Protein AF-A0AAP6D0X5-F1 (afdb_monomer)

Nearest PDB structures (foldseek):
  8t7o-assembly1_B  TM=3.394E-01  e=9.266E-02  Homo sapiens
  5sun-assembly1_B  TM=3.602E-01  e=2.294E-01  Homo sapiens
  1xho-assembly1_B  TM=5.285E-01  e=1.822E+00  Acetivibrio thermocellus
  4l06-assembly1_A  TM=3.365E-01  e=3.171E-01  Homo sapiens
  3mar-assembly1_A  TM=2.999E-01  e=9.537E-01  Homo sapiens

pLDDT: mean 81.68, std 11.28, range [41.91, 97.19]

Radius of gyration: 19.87 Å; Cα contacts (8 Å, |Δi|>4): 219; chains: 1; bounding box: 56×30×52 Å

Solvent-accessible surface area (backbone atoms only — not comparable to full-atom values): 10487 Å² total; per-residue (Å²): 132,81,90,82,52,69,75,62,44,62,61,44,28,36,33,36,72,57,98,88,42,81,43,79,38,43,69,73,45,76,46,99,87,72,50,74,42,53,80,58,90,85,60,95,86,68,67,74,43,80,41,70,86,53,48,68,60,55,49,50,52,51,48,53,52,42,53,58,48,30,76,68,58,33,57,36,34,39,38,48,29,20,48,72,40,60,82,64,37,62,69,64,68,66,50,45,42,49,52,48,45,24,55,64,49,73,50,73,36,95,57,44,82,46,68,60,97,94,52,79,39,78,43,76,69,42,80,45,71,51,72,40,65,87,74,80,92,70,95,74,76,49,64,55,78,90,76,88,80,91,66,82,5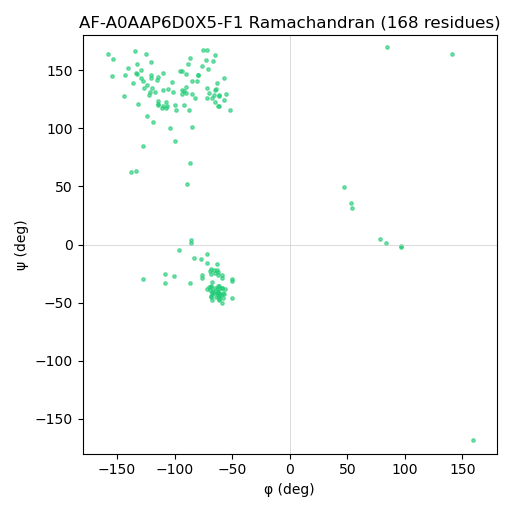4,69,63,57,57,50,52,54,47,53,52,51,53,54,65,72,73,110

Foldseek 3Di:
DDDDDLVNQQQWFKWFADPNDIDTWHFPDQDPVRDTDTPDDDDPPTDIDTDHDDQVVVLVVLLVVLQVVLVVQFQEKEKEWAPVVVVRYPPCSSQVSNVQFYHYHYDHDNFDWDDDPPDTDTDPGDIDMDTDDPDDDDPDTRHGDDDDDPDDPVVCVVVVVVVVVVVVVD

Secondary structure (DSSP, 8-state):
-PPPPHHHHHTSPEEEEETTEEEEE-EEEE-TTS-EEESS---TT--EEE----HHHHHHHHHHHHHHHHHT--SEEEEEEEGGGGGTS-HHHHHHHHHTTSEEEEEEES-EEE-STT--EEETT-EEEEEE--SPPPSS---PPP-------HHHHHHHHHHHHHHH--

Structure (mmCIF, N/CA/C/O backbone):
data_AF-A0AAP6D0X5-F1
#
_entry.id   AF-A0AAP6D0X5-F1
#
loop_
_atom_site.group_PDB
_atom_site.id
_atom_site.type_symbol
_atom_site.label_atom_id
_atom_site.label_alt_id
_atom_site.label_comp_id
_atom_site.label_asym_id
_atom_site.label_entity_id
_atom_site.label_seq_id
_atom_site.pdbx_PDB_ins_code
_atom_site.Cartn_x
_atom_site.Cartn_y
_atom_site.Cartn_z
_atom_site.occupancy
_atom_site.B_iso_or_equiv
_atom_site.auth_seq_id
_atom_site.auth_comp_id
_atom_site.auth_asym_id
_atom_site.auth_atom_id
_atom_site.pdbx_PDB_model_num
ATOM 1 N N . GLY A 1 1 ? 29.911 0.244 -14.468 1.00 54.16 1 GLY A N 1
ATOM 2 C CA . GLY A 1 1 ? 28.722 0.109 -13.607 1.00 54.16 1 GLY A CA 1
ATOM 3 C C . GLY A 1 1 ? 28.651 -1.316 -13.111 1.00 54.16 1 GLY A C 1
ATOM 4 O O . GLY A 1 1 ? 29.282 -2.167 -13.722 1.00 54.16 1 GLY A O 1
ATOM 5 N N . HIS A 1 2 ? 27.953 -1.558 -12.005 1.00 65.00 2 HIS A N 1
ATOM 6 C CA . HIS A 1 2 ? 27.600 -2.919 -11.594 1.00 65.00 2 HIS A CA 1
ATOM 7 C C . HIS A 1 2 ? 26.389 -3.387 -12.405 1.00 65.00 2 HIS A C 1
ATOM 9 O O . HIS A 1 2 ? 25.524 -2.566 -12.713 1.00 65.00 2 HIS A O 1
ATOM 15 N N . ASP A 1 3 ? 26.329 -4.677 -12.728 1.00 74.44 3 ASP A N 1
ATOM 16 C CA . ASP A 1 3 ? 25.163 -5.261 -13.390 1.00 74.44 3 ASP A CA 1
ATOM 17 C C . ASP A 1 3 ? 23.942 -5.185 -12.465 1.00 74.44 3 ASP A C 1
ATOM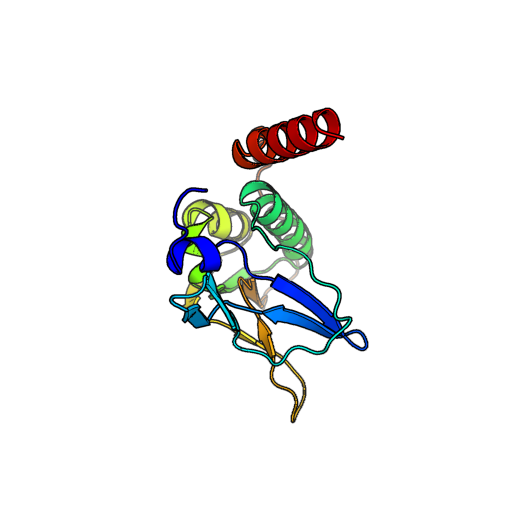 19 O O . ASP A 1 3 ? 24.026 -5.503 -11.275 1.00 74.44 3 ASP A O 1
ATOM 23 N N . VAL A 1 4 ? 22.813 -4.739 -13.016 1.00 74.44 4 VAL A N 1
ATOM 24 C CA . VAL A 1 4 ? 21.540 -4.613 -12.299 1.00 74.44 4 VAL A CA 1
ATOM 25 C C . VAL A 1 4 ? 20.652 -5.789 -12.678 1.00 74.44 4 VAL A C 1
ATOM 27 O O . VAL A 1 4 ? 20.487 -6.110 -13.851 1.00 74.44 4 VAL A O 1
ATOM 30 N N . THR A 1 5 ? 20.071 -6.443 -11.680 1.00 83.50 5 THR A N 1
ATOM 31 C CA . THR A 1 5 ? 19.132 -7.551 -11.887 1.00 83.50 5 THR A CA 1
ATOM 32 C C . THR A 1 5 ? 17.699 -7.044 -12.024 1.00 83.50 5 THR A C 1
ATOM 34 O O . THR A 1 5 ? 17.341 -6.010 -11.459 1.00 83.50 5 THR A O 1
ATOM 37 N N . ILE A 1 6 ? 16.834 -7.811 -12.695 1.00 81.56 6 ILE A N 1
ATOM 38 C CA . ILE A 1 6 ? 15.405 -7.476 -12.796 1.00 81.56 6 ILE A CA 1
ATOM 39 C C . ILE A 1 6 ? 14.745 -7.314 -11.417 1.00 81.56 6 ILE A C 1
ATOM 41 O O . ILE A 1 6 ? 13.997 -6.369 -11.208 1.00 81.56 6 ILE A O 1
ATOM 45 N N . ASN A 1 7 ? 15.107 -8.150 -10.437 1.00 78.31 7 ASN A N 1
ATOM 46 C CA . ASN A 1 7 ? 14.581 -8.051 -9.072 1.00 78.31 7 ASN A CA 1
ATOM 47 C C . ASN A 1 7 ? 14.927 -6.716 -8.401 1.00 78.31 7 ASN A C 1
ATOM 49 O O . ASN A 1 7 ? 14.113 -6.177 -7.660 1.00 78.31 7 ASN A O 1
ATOM 53 N N . GLN A 1 8 ? 16.112 -6.164 -8.674 1.00 78.38 8 GLN A N 1
ATOM 54 C CA . GLN A 1 8 ? 16.479 -4.838 -8.177 1.00 78.38 8 GLN A CA 1
ATOM 55 C C . GLN A 1 8 ? 15.668 -3.738 -8.870 1.00 78.38 8 GLN A C 1
ATOM 57 O O . GLN A 1 8 ? 15.270 -2.785 -8.210 1.00 78.38 8 GLN A O 1
ATOM 62 N N . LEU A 1 9 ? 15.373 -3.879 -10.166 1.00 81.19 9 LEU A N 1
ATOM 63 C CA . LEU A 1 9 ? 14.539 -2.924 -10.907 1.00 81.19 9 LEU A CA 1
ATOM 64 C C . LEU A 1 9 ? 13.081 -2.924 -10.431 1.00 81.19 9 LEU A C 1
ATOM 66 O O . LEU A 1 9 ? 12.457 -1.867 -10.395 1.00 81.19 9 LEU A O 1
ATOM 70 N N . LEU A 1 10 ? 12.552 -4.070 -9.988 1.00 78.75 10 LEU A N 1
ATOM 71 C CA . LEU A 1 10 ? 11.205 -4.160 -9.408 1.00 78.75 10 LEU A CA 1
ATOM 72 C C . LEU A 1 10 ? 11.043 -3.323 -8.127 1.00 78.75 10 LEU A C 1
ATOM 74 O O . LEU A 1 10 ? 9.931 -2.918 -7.800 1.00 78.75 10 LEU A O 1
ATOM 78 N N . SER A 1 11 ? 12.135 -3.020 -7.417 1.00 76.88 11 SER A N 1
ATOM 79 C CA . SER A 1 11 ? 12.110 -2.119 -6.255 1.00 76.88 11 SER A CA 1
ATOM 80 C C . SER A 1 11 ? 12.025 -0.634 -6.629 1.00 76.88 11 SER A C 1
ATOM 82 O O . SER A 1 11 ? 11.757 0.191 -5.755 1.00 76.88 11 SER A O 1
ATOM 84 N N . PHE A 1 12 ? 12.245 -0.291 -7.903 1.00 82.25 12 PHE A N 1
ATOM 85 C CA . PHE A 1 12 ? 12.272 1.084 -8.403 1.00 82.25 12 PHE A CA 1
ATOM 86 C C . PHE A 1 12 ? 11.449 1.233 -9.693 1.00 82.25 12 PHE A C 1
ATOM 88 O O . PHE A 1 12 ? 12.013 1.544 -10.748 1.00 82.25 12 PHE A O 1
ATOM 95 N N . PRO A 1 13 ? 10.122 1.001 -9.647 1.00 85.50 13 PRO A N 1
ATOM 96 C CA . PRO A 1 13 ? 9.286 1.185 -10.824 1.00 85.50 13 PRO A CA 1
ATOM 97 C C . PRO A 1 13 ? 9.258 2.659 -11.245 1.00 85.50 13 PRO A C 1
ATOM 99 O O . PRO A 1 13 ? 9.612 3.557 -10.475 1.00 85.50 13 PRO A O 1
ATOM 102 N N . LEU A 1 14 ? 8.832 2.916 -12.479 1.00 89.06 14 LEU A N 1
ATOM 103 C CA . LEU A 1 14 ? 8.720 4.275 -12.998 1.00 89.06 14 LEU A CA 1
ATOM 104 C C . LEU A 1 14 ? 7.307 4.807 -12.796 1.00 89.06 14 LEU A C 1
ATOM 106 O O . LEU A 1 14 ? 6.335 4.173 -13.188 1.00 89.06 14 LEU A O 1
ATOM 110 N N . TYR A 1 15 ? 7.197 5.998 -12.230 1.00 88.12 15 TYR A N 1
ATOM 111 C CA . TYR A 1 15 ? 5.973 6.779 -12.206 1.00 88.12 15 TYR A CA 1
ATOM 112 C C . TYR A 1 15 ? 5.902 7.681 -13.432 1.00 88.12 15 TYR A C 1
ATOM 114 O O . TYR A 1 15 ? 6.877 8.364 -13.754 1.00 88.12 15 TYR A O 1
ATOM 122 N N . ARG A 1 16 ? 4.732 7.736 -14.064 1.00 88.94 16 ARG A N 1
ATOM 123 C CA . ARG A 1 16 ? 4.391 8.699 -15.114 1.00 88.94 16 ARG A CA 1
ATOM 124 C C . ARG A 1 16 ? 3.023 9.300 -14.820 1.00 88.94 16 ARG A C 1
ATOM 126 O O . ARG A 1 16 ? 2.128 8.612 -14.331 1.00 88.94 16 ARG A O 1
ATOM 133 N N . GLU A 1 17 ? 2.847 10.568 -15.178 1.00 83.88 17 GLU A N 1
ATOM 134 C CA . GLU A 1 17 ? 1.530 11.199 -15.220 1.00 83.88 17 GLU A CA 1
ATOM 135 C C . GLU A 1 17 ? 1.165 11.559 -16.665 1.00 83.88 17 GLU A C 1
ATOM 137 O O . GLU A 1 17 ? 1.879 12.304 -17.333 1.00 83.88 17 GLU A O 1
ATOM 142 N N . THR A 1 18 ? 0.066 11.011 -17.184 1.00 77.06 18 THR A N 1
ATOM 143 C CA . THR A 1 18 ? -0.388 11.258 -18.562 1.00 77.06 18 THR A CA 1
ATOM 144 C C . THR A 1 18 ? -1.869 11.592 -18.563 1.00 77.06 18 THR A C 1
ATOM 146 O O . THR A 1 18 ? -2.690 10.799 -18.115 1.00 77.06 18 THR A O 1
ATOM 149 N N . LEU A 1 19 ? -2.231 12.779 -19.065 1.00 74.31 19 LEU A N 1
ATOM 150 C CA . LEU A 1 19 ? -3.624 13.258 -19.107 1.00 74.31 19 LEU A CA 1
ATOM 151 C C . LEU A 1 19 ? -4.327 13.210 -17.730 1.00 74.31 19 LEU A C 1
ATOM 153 O O . LEU A 1 19 ? -5.517 12.916 -17.644 1.00 74.31 19 LEU A O 1
ATOM 157 N N . GLY A 1 20 ? -3.582 13.479 -16.651 1.00 73.94 20 GLY A N 1
ATOM 158 C CA . GLY A 1 20 ? -4.075 13.429 -15.269 1.00 73.94 20 GLY A CA 1
ATOM 159 C C . GLY A 1 20 ? -4.194 12.020 -14.677 1.00 73.94 20 GLY A C 1
ATOM 160 O O . GLY A 1 20 ? -4.671 11.877 -13.554 1.00 73.94 20 GLY A O 1
ATOM 161 N N . ARG A 1 21 ? -3.766 10.979 -15.404 1.00 74.31 21 ARG A N 1
ATOM 162 C CA . ARG A 1 21 ? -3.680 9.608 -14.890 1.00 74.31 21 ARG A CA 1
ATOM 163 C C . ARG A 1 21 ? -2.299 9.329 -14.344 1.00 74.31 21 ARG A C 1
ATOM 165 O O . ARG A 1 21 ? -1.304 9.620 -15.003 1.00 74.31 21 ARG A O 1
ATOM 172 N N . LYS A 1 22 ? -2.271 8.747 -13.152 1.00 78.69 22 LYS A N 1
ATOM 173 C CA . LYS A 1 22 ? -1.063 8.392 -12.418 1.00 78.69 22 LYS A CA 1
ATOM 174 C C . LYS A 1 22 ? -0.777 6.919 -12.630 1.00 78.69 22 LYS A C 1
ATOM 176 O O . LYS A 1 22 ? -1.560 6.078 -12.206 1.00 78.69 22 LYS A O 1
ATOM 181 N N . GLU A 1 23 ? 0.337 6.611 -13.275 1.00 83.00 23 GLU A N 1
ATOM 182 C CA . GLU A 1 23 ? 0.672 5.248 -13.667 1.00 83.00 23 GLU A CA 1
ATOM 183 C C . GLU A 1 23 ? 2.005 4.835 -13.054 1.00 83.00 23 GLU A C 1
ATOM 185 O O . GLU A 1 23 ? 3.001 5.553 -13.153 1.00 83.00 23 GLU A O 1
ATOM 190 N N . VAL A 1 24 ? 2.022 3.651 -12.444 1.00 85.44 24 VAL A N 1
ATOM 191 C CA . VAL A 1 24 ? 3.252 2.965 -12.046 1.00 85.44 24 VAL A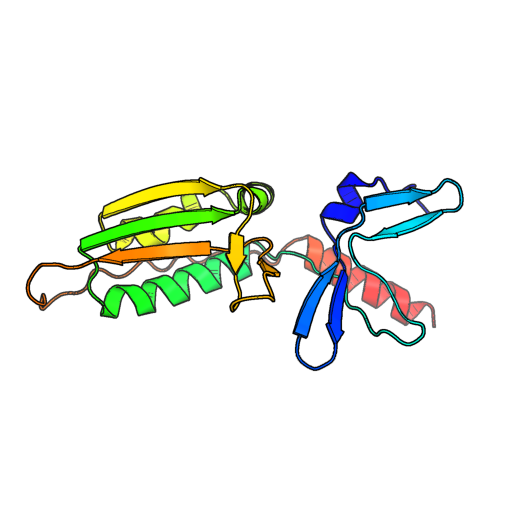 CA 1
ATOM 192 C C . VAL A 1 24 ? 3.544 1.921 -13.117 1.00 85.44 24 VAL A C 1
ATOM 194 O O . VAL A 1 24 ? 2.718 1.052 -13.378 1.00 85.44 24 VAL A O 1
ATOM 197 N N . CYS A 1 25 ? 4.701 2.040 -13.754 1.00 87.56 25 CYS A N 1
ATOM 198 C CA . CYS A 1 25 ? 5.158 1.179 -14.832 1.00 87.56 25 CYS A CA 1
ATOM 199 C C . CYS A 1 25 ? 6.278 0.283 -14.308 1.00 87.56 25 CYS A C 1
ATOM 201 O O . CYS A 1 25 ? 7.313 0.760 -13.826 1.00 87.56 25 CYS A O 1
ATOM 203 N N . THR A 1 26 ? 6.073 -1.022 -14.418 1.00 87.00 26 THR A N 1
ATOM 204 C CA . THR A 1 26 ? 6.978 -2.035 -13.874 1.00 87.00 26 THR A CA 1
ATOM 205 C C . THR A 1 26 ? 7.831 -2.628 -14.989 1.00 87.00 26 THR A C 1
ATOM 207 O O . THR A 1 26 ? 7.337 -2.885 -16.089 1.00 87.00 26 THR A O 1
ATOM 210 N N . VAL A 1 27 ? 9.117 -2.861 -14.714 1.00 89.44 27 VAL A N 1
ATOM 211 C CA . VAL A 1 27 ? 10.014 -3.544 -15.657 1.00 89.44 27 VAL A CA 1
ATOM 212 C C . VAL A 1 27 ? 9.580 -5.000 -15.804 1.00 89.44 27 VAL A C 1
ATOM 214 O O . VAL A 1 27 ? 9.473 -5.726 -14.818 1.00 89.44 27 VAL A O 1
ATOM 217 N N . THR A 1 28 ? 9.351 -5.429 -17.041 1.00 90.56 28 THR A N 1
ATOM 218 C CA . THR A 1 28 ? 8.958 -6.805 -17.378 1.00 90.56 28 THR A CA 1
ATOM 219 C C . THR A 1 28 ? 10.129 -7.631 -17.893 1.00 90.56 28 THR A C 1
ATOM 221 O O . THR A 1 28 ? 10.142 -8.847 -17.715 1.00 90.56 28 THR A O 1
ATOM 224 N N . GLU A 1 29 ? 11.128 -6.987 -18.499 1.00 91.56 29 GLU A N 1
ATOM 225 C CA . GLU A 1 29 ? 12.285 -7.655 -19.090 1.00 91.56 29 GLU A CA 1
ATOM 226 C C . GLU A 1 29 ? 13.504 -6.726 -19.122 1.00 91.56 29 GLU A C 1
ATOM 228 O O . GLU A 1 29 ? 13.370 -5.521 -19.344 1.00 91.56 29 GLU A O 1
ATOM 233 N N . LEU A 1 30 ? 14.689 -7.308 -18.925 1.00 90.50 30 LEU A N 1
ATOM 234 C CA . LEU A 1 30 ? 15.981 -6.660 -19.137 1.00 90.50 30 LEU A CA 1
ATOM 235 C C . LEU A 1 30 ? 16.691 -7.369 -20.294 1.00 90.50 30 LEU A C 1
ATOM 237 O O . LEU A 1 30 ? 16.947 -8.572 -20.224 1.00 90.50 30 LEU A O 1
ATOM 241 N N . HIS A 1 31 ? 17.009 -6.622 -21.345 1.00 91.12 31 HIS A N 1
ATOM 242 C CA . HIS A 1 31 ? 17.625 -7.142 -22.563 1.00 91.12 31 HIS A CA 1
ATOM 243 C C . HIS A 1 31 ? 19.149 -7.194 -22.454 1.00 91.12 31 HIS A C 1
ATOM 245 O O . HIS A 1 31 ? 19.768 -6.497 -21.650 1.00 91.12 31 HIS A O 1
ATOM 251 N N . ALA A 1 32 ? 19.778 -7.999 -23.313 1.00 88.38 32 ALA A N 1
ATOM 252 C CA . ALA A 1 32 ? 21.234 -8.173 -23.332 1.00 88.38 32 ALA A CA 1
ATOM 253 C C . ALA A 1 32 ? 22.012 -6.886 -23.675 1.00 88.38 32 ALA A C 1
ATOM 255 O O . ALA A 1 32 ? 23.188 -6.775 -23.338 1.00 88.38 32 ALA A O 1
ATOM 256 N N . ASP A 1 33 ? 21.370 -5.924 -24.341 1.00 89.75 33 ASP A N 1
ATOM 257 C CA . ASP A 1 33 ? 21.932 -4.605 -24.648 1.00 89.75 33 ASP A CA 1
ATOM 258 C C . ASP A 1 33 ? 21.737 -3.579 -23.513 1.00 89.75 33 ASP A C 1
ATOM 260 O O . ASP A 1 33 ? 22.152 -2.428 -23.643 1.00 89.75 33 ASP A O 1
ATOM 264 N N . GLY A 1 34 ? 21.130 -3.994 -22.395 1.00 84.38 34 GLY A N 1
ATOM 265 C CA . GLY A 1 34 ? 20.830 -3.152 -21.239 1.00 84.38 34 GLY A CA 1
ATOM 266 C C . GLY A 1 34 ? 19.529 -2.355 -21.358 1.00 84.38 34 GLY A C 1
ATOM 267 O O . GLY A 1 34 ? 19.201 -1.606 -20.437 1.00 84.38 34 GLY A O 1
ATOM 268 N N . SER A 1 35 ? 18.778 -2.497 -22.455 1.00 88.25 35 SER A N 1
ATOM 269 C CA . SER A 1 35 ? 17.447 -1.898 -22.577 1.00 88.25 35 SER A CA 1
ATOM 270 C C . SER A 1 35 ? 16.413 -2.632 -21.713 1.00 88.25 35 SER A C 1
ATOM 272 O O . SER A 1 35 ? 16.603 -3.784 -21.320 1.00 88.25 35 SER A O 1
ATOM 274 N N . MET A 1 36 ? 15.307 -1.955 -21.393 1.00 89.62 36 MET A N 1
ATOM 275 C CA . MET A 1 36 ? 14.249 -2.478 -20.522 1.00 89.62 36 MET A CA 1
ATOM 276 C C . MET A 1 36 ? 12.894 -2.451 -21.228 1.00 89.62 36 MET A C 1
ATOM 278 O O . MET A 1 36 ? 12.538 -1.451 -21.854 1.00 89.62 36 MET A O 1
ATOM 282 N N . SER A 1 37 ? 12.124 -3.526 -21.070 1.00 91.62 37 SER A N 1
ATOM 283 C CA . SER A 1 37 ? 10.696 -3.564 -21.404 1.00 91.62 37 SER A CA 1
ATOM 284 C C . SER A 1 37 ? 9.858 -3.235 -20.171 1.00 91.62 37 SER A C 1
ATOM 286 O O . SER A 1 37 ? 10.235 -3.571 -19.048 1.00 91.62 37 SER A O 1
ATOM 288 N N . PHE A 1 38 ? 8.690 -2.634 -20.387 1.00 91.12 38 PHE A N 1
ATOM 289 C CA . PHE A 1 38 ? 7.732 -2.314 -19.331 1.00 91.12 38 PHE A CA 1
ATOM 290 C C . PHE A 1 38 ? 6.360 -2.915 -19.637 1.00 91.12 38 PHE A C 1
ATOM 292 O O . PHE A 1 38 ? 6.066 -3.300 -20.769 1.00 91.12 38 PHE A O 1
ATOM 299 N N . ASP A 1 39 ? 5.513 -2.981 -18.619 1.00 87.38 39 ASP A N 1
ATOM 300 C CA . ASP A 1 39 ? 4.118 -3.429 -18.697 1.00 87.38 39 ASP A CA 1
ATOM 301 C C . ASP A 1 39 ? 3.179 -2.435 -19.407 1.00 87.38 39 ASP A C 1
ATOM 303 O O . ASP A 1 39 ? 2.028 -2.765 -19.708 1.00 87.38 39 ASP A O 1
ATOM 307 N N . ARG A 1 40 ? 3.669 -1.229 -19.713 1.00 85.00 40 ARG A N 1
ATOM 308 C CA . ARG A 1 40 ? 2.939 -0.159 -20.403 1.00 85.00 40 ARG A CA 1
ATOM 309 C C . ARG A 1 40 ? 3.731 0.389 -21.598 1.00 85.00 40 ARG A C 1
ATOM 311 O O . ARG A 1 40 ? 4.963 0.383 -21.573 1.00 85.00 40 ARG A O 1
ATOM 318 N N . PRO A 1 41 ? 3.046 0.883 -22.650 1.00 86.62 41 PRO A N 1
ATOM 319 C CA . PRO A 1 41 ? 3.705 1.545 -23.771 1.00 86.62 41 PRO A CA 1
ATOM 320 C C . PRO A 1 41 ? 4.262 2.922 -23.373 1.00 86.62 41 PRO A C 1
ATOM 322 O O . PRO A 1 41 ? 3.703 3.615 -22.515 1.00 86.62 41 PRO A O 1
ATOM 325 N N . TRP A 1 42 ? 5.331 3.332 -24.059 1.00 86.06 42 TRP A N 1
ATOM 326 C CA . TRP A 1 42 ? 6.012 4.617 -23.874 1.00 86.06 42 TRP A CA 1
ATOM 327 C C . TRP A 1 42 ? 6.004 5.443 -25.154 1.00 86.06 42 TRP A C 1
ATOM 329 O O . TRP A 1 42 ? 6.165 4.905 -26.253 1.00 86.06 42 TRP A O 1
ATOM 339 N N . CYS A 1 43 ? 5.868 6.754 -24.995 1.00 86.44 43 CYS A N 1
ATOM 340 C CA . CYS A 1 43 ? 5.972 7.731 -26.066 1.00 86.44 43 CYS A CA 1
ATOM 341 C C . CYS A 1 43 ? 7.245 8.567 -25.901 1.00 86.44 43 CYS A C 1
ATOM 343 O O . CYS A 1 43 ? 7.696 8.859 -24.794 1.00 86.44 43 CYS A O 1
ATOM 345 N N . LEU A 1 44 ? 7.833 8.986 -27.025 1.00 88.94 44 LEU A N 1
ATOM 346 C CA . LEU A 1 44 ? 8.928 9.952 -26.985 1.00 88.94 44 LEU A CA 1
ATOM 347 C C . LEU A 1 44 ? 8.429 11.263 -26.370 1.00 88.94 44 LEU A C 1
ATOM 349 O O . LEU A 1 44 ? 7.439 11.826 -26.836 1.00 88.94 44 LEU A O 1
ATOM 353 N N . GLY A 1 45 ? 9.150 11.746 -25.360 1.00 87.31 45 GLY A N 1
ATOM 354 C CA . GLY A 1 45 ? 8.785 12.941 -24.601 1.00 87.31 45 GLY A CA 1
ATOM 355 C C . GLY A 1 45 ? 8.032 12.663 -23.299 1.00 87.31 45 GLY A C 1
ATOM 356 O O . GLY A 1 45 ? 7.751 13.619 -22.585 1.00 87.31 45 GLY A O 1
ATOM 357 N N . ASP A 1 46 ? 7.740 11.401 -22.965 1.00 86.81 46 ASP A N 1
ATOM 358 C CA . ASP A 1 46 ? 7.198 11.060 -21.649 1.00 86.81 46 ASP A CA 1
ATOM 359 C C . ASP A 1 46 ? 8.184 11.444 -20.538 1.00 86.81 46 ASP A C 1
ATOM 361 O O . ASP A 1 46 ? 9.359 11.064 -20.558 1.00 86.81 46 ASP A O 1
ATOM 365 N N . GLU A 1 47 ? 7.685 12.174 -19.543 1.00 89.75 47 GLU A N 1
ATOM 366 C CA . GLU A 1 47 ? 8.420 12.480 -18.320 1.00 89.75 47 GLU A CA 1
ATOM 367 C C . GLU A 1 47 ?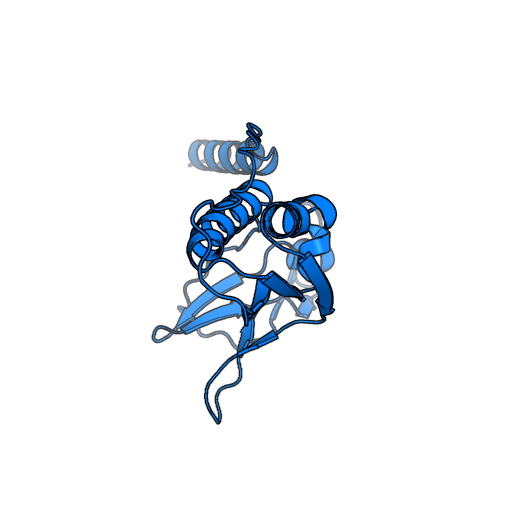 8.122 11.420 -17.259 1.00 89.75 47 GLU A C 1
ATOM 369 O O . GLU A 1 47 ? 6.964 11.070 -17.011 1.00 89.75 47 GLU A O 1
ATOM 374 N N . VAL A 1 48 ? 9.176 10.906 -16.624 1.00 88.94 48 VAL A N 1
ATOM 375 C CA . VAL A 1 48 ? 9.080 9.823 -15.641 1.00 88.94 48 VAL A CA 1
ATOM 376 C C . VAL A 1 48 ? 9.878 10.126 -14.386 1.00 88.94 48 VAL A C 1
ATOM 378 O O . VAL A 1 48 ? 10.856 10.874 -14.406 1.00 88.94 48 VAL A O 1
ATOM 381 N N . GLN A 1 49 ? 9.475 9.502 -13.287 1.00 88.12 49 GLN A N 1
ATOM 382 C CA . GLN A 1 49 ? 10.155 9.580 -12.001 1.00 88.12 49 GLN A CA 1
ATOM 383 C C . GLN A 1 49 ? 10.399 8.173 -11.464 1.00 88.12 49 GLN A C 1
ATOM 385 O O . GLN A 1 49 ? 9.552 7.299 -11.609 1.00 88.12 49 GLN A O 1
ATOM 390 N N . PHE A 1 50 ? 11.534 7.944 -10.807 1.00 82.94 50 PHE A N 1
ATOM 391 C CA . PHE A 1 50 ? 11.729 6.700 -10.066 1.00 82.94 50 PHE A CA 1
ATOM 392 C C . PHE A 1 50 ? 10.865 6.705 -8.807 1.00 82.94 50 PHE A C 1
ATOM 394 O O . PHE A 1 50 ? 10.959 7.614 -7.979 1.00 82.94 50 PHE A O 1
ATOM 401 N N . CYS A 1 51 ? 10.057 5.665 -8.640 1.00 79.38 51 CYS A N 1
ATOM 402 C CA . CYS A 1 51 ? 9.393 5.381 -7.383 1.00 79.38 51 CYS A CA 1
ATOM 403 C C . CYS A 1 51 ? 10.357 4.688 -6.429 1.00 79.38 51 CYS A C 1
ATOM 405 O O . CYS A 1 51 ? 11.148 3.838 -6.825 1.00 79.38 51 CYS A O 1
ATOM 407 N N . TYR A 1 52 ? 10.210 4.973 -5.145 1.00 77.94 52 TYR A N 1
ATOM 408 C CA . TYR A 1 52 ? 10.703 4.106 -4.087 1.00 77.94 52 TYR A CA 1
ATOM 409 C C . TYR A 1 52 ? 9.692 4.141 -2.945 1.00 77.94 52 TYR A C 1
ATOM 411 O O . TYR A 1 52 ? 9.057 5.165 -2.688 1.00 77.94 52 TYR A O 1
ATOM 419 N N . ASN A 1 53 ? 9.538 3.018 -2.253 1.00 72.56 53 ASN A N 1
ATOM 420 C CA . ASN A 1 53 ? 8.711 2.959 -1.057 1.00 72.56 53 ASN A CA 1
ATOM 421 C C . ASN A 1 53 ? 9.553 3.398 0.149 1.00 72.56 53 ASN A C 1
ATOM 423 O O . ASN A 1 53 ? 10.657 2.889 0.344 1.00 72.56 53 ASN A O 1
ATOM 427 N N . HIS A 1 54 ? 9.055 4.333 0.963 1.00 78.31 54 HIS A N 1
ATOM 428 C CA . HIS A 1 54 ? 9.692 4.695 2.230 1.00 78.31 54 HIS A CA 1
ATOM 429 C C . HIS A 1 54 ? 8.895 4.068 3.378 1.00 78.31 54 HIS A C 1
ATOM 431 O O . HIS A 1 54 ? 7.917 4.675 3.811 1.00 78.31 54 HIS A O 1
ATOM 437 N N . PRO A 1 55 ? 9.344 2.935 3.960 1.00 76.12 55 PRO A N 1
ATOM 438 C CA . PRO A 1 55 ? 8.583 2.206 4.976 1.00 76.12 55 PRO A CA 1
ATOM 439 C C . PRO A 1 55 ? 8.078 3.090 6.118 1.00 76.12 55 PRO A C 1
ATOM 441 O O . PRO A 1 55 ? 6.903 3.045 6.460 1.00 76.12 55 PRO A O 1
ATOM 444 N N . SER A 1 56 ? 8.939 3.959 6.663 1.00 76.19 56 SER A N 1
ATOM 445 C CA . SER A 1 56 ? 8.556 4.852 7.764 1.00 76.19 56 SER A CA 1
ATOM 446 C C . SER A 1 56 ? 7.507 5.898 7.380 1.00 76.19 56 SER A C 1
ATOM 448 O O . SER A 1 56 ? 6.589 6.106 8.163 1.00 76.19 56 SER A O 1
ATOM 450 N N . LEU A 1 57 ? 7.606 6.528 6.199 1.00 76.69 57 LEU A N 1
ATOM 451 C CA . LEU A 1 57 ? 6.594 7.490 5.740 1.00 76.69 57 LEU A CA 1
ATOM 452 C C . LEU A 1 57 ? 5.271 6.784 5.446 1.00 76.69 57 LEU A C 1
ATOM 454 O O . LEU A 1 57 ? 4.216 7.282 5.818 1.00 76.69 57 LEU A O 1
ATOM 458 N N . THR A 1 58 ? 5.327 5.605 4.824 1.00 81.69 58 THR A N 1
ATOM 459 C CA . THR A 1 58 ? 4.137 4.797 4.553 1.00 81.69 58 THR A CA 1
ATOM 460 C C . THR A 1 58 ? 3.453 4.400 5.864 1.00 81.69 58 THR A C 1
ATOM 462 O O . THR A 1 58 ? 2.250 4.588 6.005 1.00 81.69 58 THR A O 1
ATOM 465 N N . LEU A 1 59 ? 4.207 3.943 6.868 1.00 83.56 59 LEU A N 1
ATOM 466 C CA . LEU A 1 59 ? 3.665 3.610 8.188 1.00 83.56 59 LEU A CA 1
ATOM 467 C C . LEU A 1 59 ? 3.111 4.842 8.926 1.00 83.56 59 LEU A C 1
ATOM 469 O O . LEU A 1 59 ? 2.085 4.754 9.596 1.00 83.56 59 LEU A O 1
ATOM 473 N N . GLU A 1 60 ? 3.762 6.000 8.804 1.00 83.81 60 GLU A N 1
ATOM 474 C CA . GLU A 1 60 ? 3.266 7.268 9.350 1.00 83.81 60 GLU A CA 1
ATOM 475 C C . GLU A 1 60 ? 1.932 7.675 8.708 1.00 83.81 60 GLU A C 1
ATOM 477 O O . GLU A 1 60 ? 0.988 8.008 9.424 1.00 83.81 60 GLU A O 1
ATOM 482 N N . GLN A 1 61 ? 1.809 7.561 7.382 1.00 86.31 61 GLN A N 1
ATOM 483 C CA . GLN A 1 61 ? 0.550 7.785 6.665 1.00 86.31 61 GLN A CA 1
ATOM 484 C C . GLN A 1 61 ? -0.555 6.836 7.140 1.00 86.31 61 GLN A C 1
ATOM 486 O O . GLN A 1 61 ? -1.676 7.285 7.377 1.00 86.31 61 GLN A O 1
ATOM 491 N N . VAL A 1 62 ? -0.239 5.550 7.340 1.00 89.69 62 VAL A N 1
ATOM 492 C CA . VAL A 1 62 ? -1.189 4.580 7.906 1.00 89.69 62 VAL A CA 1
ATOM 493 C C . VAL A 1 62 ? -1.647 5.026 9.290 1.00 89.69 62 VAL A C 1
ATOM 495 O O . VAL A 1 62 ? -2.847 5.125 9.525 1.00 89.69 62 VAL A O 1
ATOM 498 N N . ARG A 1 63 ? -0.722 5.369 10.194 1.00 89.00 63 ARG A N 1
ATOM 499 C CA . ARG A 1 63 ? -1.073 5.836 11.546 1.00 89.00 63 ARG A CA 1
ATOM 500 C C . ARG A 1 63 ? -1.967 7.074 11.515 1.00 89.00 63 ARG A C 1
ATOM 502 O O . ARG A 1 63 ? -2.933 7.130 12.270 1.00 89.00 63 ARG A O 1
ATOM 509 N N . HIS A 1 64 ? -1.683 8.035 10.637 1.00 89.25 64 HIS A N 1
ATOM 510 C CA . HIS A 1 64 ? -2.539 9.207 10.452 1.00 89.25 64 HIS A CA 1
ATOM 511 C C . HIS A 1 64 ? -3.948 8.829 9.983 1.00 89.25 64 HIS A C 1
ATOM 513 O O . HIS A 1 64 ? -4.921 9.288 10.580 1.00 89.25 64 HIS A O 1
ATOM 519 N N . GLY A 1 65 ? -4.063 7.954 8.981 1.00 91.94 65 GLY A N 1
ATOM 520 C CA . GLY A 1 65 ? -5.359 7.468 8.502 1.00 91.94 65 GLY A CA 1
ATOM 521 C C . GLY A 1 65 ? -6.138 6.698 9.572 1.00 91.94 65 GLY A C 1
ATOM 522 O O . GLY A 1 65 ? -7.352 6.838 9.674 1.00 91.94 65 GLY A O 1
ATOM 523 N N . VAL A 1 66 ? -5.454 5.940 10.432 1.00 93.81 66 VAL A N 1
ATOM 524 C CA . VAL A 1 66 ? -6.090 5.227 11.550 1.00 93.81 66 VAL A CA 1
ATOM 525 C C . VAL A 1 66 ? -6.622 6.192 12.616 1.00 93.81 66 VAL A C 1
ATOM 527 O O . VAL A 1 66 ? -7.683 5.946 13.183 1.00 93.81 66 VAL A O 1
ATOM 530 N N . VAL A 1 67 ? -5.932 7.305 12.888 1.00 92.75 67 VAL A N 1
ATOM 531 C CA . VAL A 1 67 ? -6.445 8.341 13.805 1.00 92.75 67 VAL A CA 1
ATOM 532 C C . VAL A 1 67 ? -7.741 8.950 13.267 1.00 92.75 67 VAL A C 1
ATOM 534 O O . VAL A 1 67 ? -8.684 9.142 14.031 1.00 92.75 67 VAL A O 1
ATOM 537 N N . GLU A 1 68 ? -7.812 9.218 11.963 1.00 93.44 68 GLU A N 1
ATOM 538 C CA . GLU A 1 68 ? -9.047 9.672 11.317 1.00 93.44 68 GLU A CA 1
ATOM 539 C C . GLU A 1 68 ? -10.141 8.598 11.394 1.00 93.44 68 GLU A C 1
ATOM 541 O O . GLU A 1 68 ? -11.265 8.879 11.808 1.00 93.44 68 GLU A O 1
ATOM 546 N N . LEU A 1 69 ? -9.792 7.340 11.110 1.00 95.19 69 LEU A N 1
ATOM 547 C CA . LEU A 1 69 ? -10.704 6.205 11.212 1.00 95.19 69 LEU A CA 1
ATOM 548 C C . LEU A 1 69 ? -11.280 6.034 12.627 1.00 95.19 69 LEU A C 1
ATOM 550 O O . LEU A 1 69 ? -12.461 5.726 12.774 1.00 95.19 69 LEU A O 1
ATOM 554 N N . ALA A 1 70 ? -10.488 6.276 13.674 1.00 94.62 70 ALA A N 1
ATOM 555 C CA . ALA A 1 70 ? -10.940 6.189 15.062 1.00 94.62 70 ALA A CA 1
ATOM 556 C C . ALA A 1 70 ? -12.112 7.138 15.368 1.00 94.62 70 ALA A C 1
ATOM 558 O O . ALA A 1 70 ? -12.970 6.812 16.190 1.00 94.62 70 ALA A O 1
ATOM 559 N N . MET A 1 71 ? -12.208 8.276 14.668 1.00 93.56 71 MET A N 1
ATOM 560 C CA . MET A 1 71 ? -13.334 9.213 14.796 1.00 93.56 71 MET A CA 1
ATOM 561 C C . MET A 1 71 ? -14.658 8.599 14.325 1.00 93.56 71 MET A C 1
ATOM 563 O O . MET A 1 71 ? -15.724 8.996 14.792 1.00 93.56 71 MET A O 1
ATOM 567 N N . HIS A 1 72 ? -14.596 7.594 13.449 1.00 94.75 72 HIS A N 1
ATOM 568 C CA . HIS A 1 72 ? -15.746 6.813 13.001 1.00 94.75 72 HIS A CA 1
ATOM 569 C C . HIS A 1 72 ? -16.076 5.633 13.927 1.00 94.75 72 HIS A C 1
ATOM 571 O O . HIS A 1 72 ? -17.009 4.888 13.637 1.00 94.75 72 HIS A O 1
ATOM 577 N N . GLN A 1 73 ? -15.371 5.471 15.053 1.00 95.31 73 GLN A N 1
ATOM 578 C CA . GLN A 1 73 ? -15.647 4.476 16.101 1.00 95.31 73 GLN A CA 1
ATOM 579 C C . GLN A 1 73 ? -15.912 3.054 15.570 1.00 95.31 73 GLN A C 1
ATOM 581 O O . GLN A 1 73 ? -16.934 2.461 15.919 1.00 95.31 73 GLN A O 1
ATOM 586 N N . PRO A 1 74 ? -15.063 2.503 14.686 1.00 96.25 74 PRO A N 1
ATOM 587 C CA . PRO A 1 74 ? -15.316 1.173 14.158 1.00 96.25 74 PRO A CA 1
ATOM 588 C C . PRO A 1 74 ? -15.285 0.132 15.278 1.00 96.25 74 PRO A C 1
ATOM 590 O O . PRO A 1 74 ? -14.421 0.162 16.151 1.00 96.25 74 PRO A O 1
ATOM 593 N N . GLU A 1 75 ? -16.208 -0.819 15.224 1.00 95.69 75 GLU A N 1
ATOM 594 C CA . GLU A 1 75 ? -16.196 -1.995 16.097 1.00 95.69 75 GLU A CA 1
ATOM 595 C C . GLU A 1 75 ? -15.338 -3.105 15.481 1.00 95.69 75 GLU A C 1
ATOM 597 O O . GLU A 1 75 ? -14.656 -3.850 16.190 1.00 95.69 75 GLU A O 1
ATOM 602 N N . VAL A 1 76 ? -15.335 -3.181 14.145 1.00 96.44 76 VAL A N 1
ATOM 603 C CA . VAL A 1 76 ? -14.560 -4.147 13.364 1.00 96.44 76 VAL A CA 1
ATOM 604 C C . VAL A 1 76 ? -13.890 -3.459 12.179 1.00 96.44 76 VAL A C 1
ATOM 606 O O . VAL A 1 76 ? -14.509 -2.648 11.486 1.00 96.44 76 VAL A O 1
ATOM 609 N N . VAL A 1 77 ? -12.640 -3.836 11.909 1.00 97.19 77 VAL A N 1
ATOM 610 C CA . VAL A 1 77 ? -11.901 -3.471 10.696 1.00 97.19 77 VAL A CA 1
ATOM 611 C C . VAL A 1 77 ? -11.451 -4.741 9.970 1.00 97.19 77 VAL A C 1
ATOM 613 O O . VAL A 1 77 ? -10.836 -5.627 10.561 1.00 97.19 77 VAL A O 1
ATOM 616 N N . MET A 1 78 ? -11.749 -4.837 8.677 1.00 95.69 78 MET A N 1
ATOM 617 C CA . MET A 1 78 ? -11.291 -5.907 7.787 1.00 95.69 78 MET A CA 1
ATOM 618 C C . MET A 1 78 ? -10.296 -5.340 6.778 1.00 95.69 78 MET A C 1
ATOM 620 O O . MET A 1 78 ? -10.660 -4.473 5.992 1.00 95.69 78 MET A O 1
ATOM 624 N N . ILE A 1 79 ? -9.054 -5.816 6.800 1.00 93.50 79 ILE A N 1
ATOM 625 C CA . ILE A 1 79 ? -7.935 -5.293 6.009 1.00 93.50 79 ILE A CA 1
ATOM 626 C C . ILE A 1 79 ? -7.607 -6.236 4.843 1.00 93.50 79 ILE A C 1
ATOM 628 O O . ILE A 1 79 ? -7.457 -7.445 5.020 1.00 93.50 79 ILE A O 1
ATOM 632 N N . TYR A 1 80 ? -7.436 -5.665 3.655 1.00 91.19 80 TYR A N 1
ATOM 633 C CA . TYR A 1 80 ? -7.072 -6.339 2.413 1.00 91.19 80 TYR A CA 1
ATOM 634 C C . TYR A 1 80 ? -5.854 -5.638 1.804 1.00 91.19 80 TYR A C 1
ATOM 636 O O . TYR A 1 80 ? -5.976 -4.751 0.960 1.00 91.19 80 TYR A O 1
ATOM 644 N N . ASN A 1 81 ? -4.662 -6.019 2.263 1.00 88.25 81 ASN A N 1
ATOM 645 C CA . ASN A 1 81 ? -3.416 -5.364 1.854 1.00 88.25 81 ASN A CA 1
ATOM 646 C C . ASN A 1 81 ? -2.808 -6.017 0.631 1.00 88.25 81 ASN A C 1
ATOM 648 O O . ASN A 1 81 ? -2.831 -7.237 0.496 1.00 88.25 81 ASN A O 1
ATOM 652 N N . CYS A 1 82 ? -2.156 -5.227 -0.216 1.00 86.88 82 CYS A N 1
ATOM 653 C CA . CYS A 1 82 ? -1.315 -5.794 -1.255 1.00 86.88 82 CYS A CA 1
ATOM 654 C C . CYS A 1 82 ? -0.110 -6.525 -0.632 1.00 86.88 82 CYS A C 1
ATOM 656 O O . CYS A 1 82 ? 0.623 -5.959 0.181 1.00 86.88 82 CYS A O 1
ATOM 658 N N . ALA A 1 83 ? 0.119 -7.778 -1.033 1.00 85.12 83 ALA A N 1
ATOM 659 C CA . ALA A 1 83 ? 1.210 -8.617 -0.536 1.00 85.12 83 ALA A CA 1
ATOM 660 C C . ALA A 1 83 ? 2.597 -8.001 -0.771 1.00 85.12 83 ALA A C 1
ATOM 662 O O . ALA A 1 83 ? 3.501 -8.238 0.022 1.00 85.12 83 ALA A O 1
ATOM 663 N N . SER A 1 84 ? 2.748 -7.147 -1.790 1.00 80.19 84 SER A N 1
ATOM 664 C CA . SER A 1 84 ? 4.006 -6.439 -2.057 1.00 80.19 84 SER A CA 1
ATOM 665 C C . SER A 1 84 ? 4.424 -5.491 -0.926 1.00 80.19 84 SER A C 1
ATOM 667 O O . SER A 1 84 ? 5.580 -5.093 -0.841 1.00 80.19 84 SER A O 1
ATOM 669 N N . ARG A 1 85 ? 3.514 -5.124 -0.012 1.00 81.38 85 ARG A N 1
ATOM 670 C CA . ARG A 1 85 ? 3.857 -4.316 1.169 1.00 81.38 85 ARG A CA 1
ATOM 671 C C . ARG A 1 85 ? 4.726 -5.073 2.176 1.00 81.38 85 ARG A C 1
ATOM 673 O O . ARG A 1 85 ? 5.501 -4.430 2.882 1.00 81.38 85 ARG A O 1
ATOM 680 N N . LEU A 1 86 ? 4.658 -6.408 2.186 1.00 82.50 86 LEU A N 1
ATOM 681 C CA . LEU A 1 86 ? 5.468 -7.269 3.057 1.00 82.50 86 LEU A CA 1
ATOM 682 C C . LEU A 1 86 ? 6.966 -7.198 2.743 1.00 82.50 86 LEU A C 1
ATOM 684 O O . LEU A 1 86 ? 7.783 -7.476 3.616 1.00 82.50 86 LEU A O 1
ATOM 688 N N . ASP A 1 87 ? 7.332 -6.789 1.527 1.00 76.69 87 ASP A N 1
ATOM 689 C CA . ASP A 1 87 ? 8.735 -6.637 1.131 1.00 76.69 87 ASP A CA 1
ATOM 690 C C . ASP A 1 87 ? 9.404 -5.424 1.808 1.00 76.69 87 ASP A C 1
ATOM 692 O O . ASP A 1 87 ? 10.631 -5.316 1.830 1.00 76.69 87 ASP A O 1
ATOM 696 N N . PHE A 1 88 ? 8.608 -4.502 2.368 1.00 72.12 88 PHE A N 1
ATOM 697 C CA . PHE A 1 88 ? 9.078 -3.201 2.852 1.00 72.12 88 PHE A CA 1
ATOM 698 C C . PHE A 1 88 ? 8.677 -2.880 4.294 1.00 72.12 88 PHE A C 1
ATOM 700 O O . PHE A 1 88 ? 9.388 -2.125 4.959 1.00 72.12 88 PHE A O 1
ATOM 707 N N . ILE A 1 89 ? 7.540 -3.391 4.768 1.00 73.00 89 ILE A N 1
ATOM 708 C CA . ILE A 1 89 ? 6.973 -3.088 6.086 1.00 73.00 89 ILE A CA 1
ATOM 709 C C . ILE A 1 89 ? 6.724 -4.405 6.813 1.00 73.00 89 ILE A C 1
ATOM 711 O O . ILE A 1 89 ? 6.164 -5.337 6.233 1.00 73.00 89 ILE A O 1
ATOM 715 N N . ASP A 1 90 ? 7.113 -4.478 8.089 1.00 73.88 90 ASP A N 1
ATOM 716 C CA . ASP A 1 90 ? 6.734 -5.623 8.911 1.00 73.88 90 ASP A CA 1
ATOM 717 C C . ASP A 1 90 ? 5.212 -5.627 9.090 1.00 73.88 90 ASP A C 1
ATOM 719 O O . ASP A 1 90 ? 4.614 -4.662 9.574 1.00 73.88 90 ASP A O 1
ATOM 723 N N . SER A 1 91 ? 4.591 -6.733 8.685 1.00 67.62 91 SER A N 1
ATOM 724 C CA . SER A 1 91 ? 3.146 -6.940 8.738 1.00 67.62 91 SER A CA 1
ATOM 725 C C . SER A 1 91 ? 2.533 -6.629 10.103 1.00 67.62 91 SER A C 1
ATOM 727 O O . SER A 1 91 ? 1.385 -6.186 10.161 1.00 67.62 91 SER A O 1
ATOM 729 N N . SER A 1 92 ? 3.281 -6.840 11.194 1.00 75.06 92 SER A N 1
ATOM 730 C CA . SER A 1 92 ? 2.801 -6.550 12.542 1.00 75.06 92 SER A CA 1
ATOM 731 C C . SER A 1 92 ? 2.620 -5.058 12.775 1.00 75.06 92 SER A C 1
ATOM 733 O O . SER A 1 92 ? 1.610 -4.661 13.344 1.00 75.06 92 SER A O 1
ATOM 735 N N . ASP A 1 93 ? 3.555 -4.228 12.316 1.00 77.69 93 ASP A N 1
ATOM 736 C CA . ASP A 1 93 ? 3.578 -2.797 12.633 1.00 77.69 93 ASP A CA 1
ATOM 737 C C . ASP A 1 93 ? 2.429 -2.049 11.954 1.00 77.69 93 ASP A C 1
ATOM 739 O O . ASP A 1 93 ? 1.796 -1.178 12.553 1.00 77.69 93 ASP A O 1
ATOM 743 N N . GLU A 1 94 ? 2.135 -2.421 10.710 1.00 82.25 94 GLU A N 1
ATOM 744 C CA . GLU A 1 94 ? 1.056 -1.835 9.920 1.00 82.25 94 GLU A CA 1
ATOM 745 C C . GLU A 1 94 ? -0.330 -2.186 10.472 1.00 82.25 94 GLU A C 1
ATOM 747 O O . GLU A 1 94 ? -1.184 -1.311 10.622 1.00 82.25 94 GLU A O 1
ATOM 752 N N . VAL A 1 95 ? -0.550 -3.457 10.820 1.00 88.75 95 VAL A N 1
ATOM 753 C CA . VAL A 1 95 ? -1.841 -3.934 11.339 1.00 88.75 95 VAL A CA 1
ATOM 754 C C . VAL A 1 95 ? -2.044 -3.509 12.798 1.00 88.75 95 VAL A C 1
ATOM 756 O O . VAL A 1 95 ? -3.180 -3.280 13.216 1.00 88.75 95 VAL A O 1
ATOM 759 N N . GLN A 1 96 ? -0.967 -3.336 13.575 1.00 89.19 96 GLN A N 1
ATOM 760 C CA . GLN A 1 96 ? -1.048 -2.944 14.986 1.00 89.19 96 GLN A CA 1
ATOM 761 C C . GLN A 1 96 ? -1.757 -1.606 15.190 1.00 89.19 96 GLN A C 1
ATOM 763 O O . GLN A 1 96 ? -2.529 -1.478 16.136 1.00 89.19 96 GLN A O 1
ATOM 768 N N . ALA A 1 97 ? -1.560 -0.639 14.290 1.00 88.44 97 ALA A N 1
ATOM 769 C CA . ALA A 1 97 ? -2.253 0.643 14.378 1.00 88.44 97 ALA A CA 1
ATOM 770 C C . ALA A 1 97 ? -3.784 0.461 14.389 1.00 88.44 97 ALA A C 1
ATOM 772 O O . ALA A 1 97 ? -4.468 1.072 15.205 1.00 88.44 97 ALA A O 1
ATOM 773 N N . PHE A 1 98 ? -4.320 -0.430 13.550 1.00 93.88 98 PHE A N 1
ATOM 774 C CA . PHE A 1 98 ? -5.754 -0.736 13.508 1.00 93.88 98 PHE A CA 1
ATOM 775 C C . PHE A 1 98 ? -6.221 -1.532 14.733 1.00 93.88 98 PHE A C 1
ATOM 777 O O . PHE A 1 98 ? -7.289 -1.255 15.282 1.00 93.88 98 PHE A O 1
ATOM 784 N N . MET A 1 99 ? -5.399 -2.475 15.207 1.00 92.94 99 MET A N 1
ATOM 785 C CA . MET A 1 99 ? -5.695 -3.262 16.411 1.00 92.94 99 MET A CA 1
ATOM 786 C C . MET A 1 99 ? -5.803 -2.403 17.675 1.00 92.94 99 MET A C 1
ATOM 788 O O . MET A 1 99 ? -6.508 -2.783 18.609 1.00 92.94 99 MET A O 1
ATOM 792 N N . ASP A 1 100 ? -5.145 -1.243 17.707 1.00 91.75 100 ASP A N 1
ATOM 793 C CA . ASP A 1 100 ? -5.257 -0.299 18.820 1.00 91.75 100 ASP A CA 1
ATOM 794 C C . ASP A 1 100 ? -6.648 0.362 18.907 1.00 91.75 100 ASP A C 1
ATOM 796 O O . ASP A 1 100 ? -7.012 0.855 19.977 1.00 91.75 100 ASP A O 1
ATOM 800 N N . ILE A 1 101 ? -7.427 0.382 17.815 1.00 94.06 101 ILE A N 1
ATOM 801 C CA . ILE A 1 101 ? -8.729 1.068 17.769 1.00 94.06 101 ILE A CA 1
ATOM 802 C C . ILE A 1 101 ? -9.926 0.112 17.732 1.00 94.06 101 ILE A C 1
ATOM 804 O O . ILE A 1 101 ? -10.967 0.449 18.295 1.00 94.06 101 ILE A O 1
ATOM 808 N N . ALA A 1 102 ? -9.792 -1.064 17.106 1.00 94.56 102 ALA A N 1
ATOM 809 C CA . ALA A 1 102 ? -10.901 -1.989 16.872 1.00 94.56 102 ALA A CA 1
ATOM 810 C C . ALA A 1 102 ? -10.442 -3.440 16.656 1.00 94.56 102 ALA A C 1
ATOM 812 O O . ALA A 1 102 ? -9.280 -3.716 16.338 1.00 94.56 102 ALA A O 1
ATOM 813 N N . ALA A 1 103 ? -11.383 -4.385 16.760 1.00 95.06 103 ALA A N 1
ATOM 814 C CA . ALA A 1 103 ? -11.122 -5.771 16.390 1.00 95.06 103 ALA A CA 1
ATOM 815 C C . ALA A 1 103 ? -10.764 -5.844 14.897 1.00 95.06 103 ALA A C 1
ATOM 817 O O . ALA A 1 103 ? -11.556 -5.454 14.039 1.00 95.06 103 ALA A O 1
ATOM 818 N N . THR A 1 104 ? -9.561 -6.328 14.591 1.00 95.81 104 THR A N 1
ATOM 819 C CA . THR A 1 104 ? -8.999 -6.266 13.239 1.00 95.81 104 THR A CA 1
ATOM 820 C C . THR A 1 104 ? -8.783 -7.666 12.671 1.00 95.81 104 THR A C 1
ATOM 822 O O . THR A 1 104 ? -8.189 -8.525 13.321 1.00 95.81 104 THR A O 1
ATOM 825 N N . PHE A 1 105 ? -9.248 -7.889 11.442 1.00 94.25 105 PHE A N 1
ATOM 826 C CA . PHE A 1 105 ? -9.118 -9.141 10.689 1.00 94.25 105 PHE A CA 1
ATOM 827 C C . PHE A 1 105 ? -8.687 -8.842 9.253 1.00 94.25 105 PHE A C 1
ATOM 829 O O . PHE A 1 105 ? -8.762 -7.696 8.824 1.00 94.25 105 PHE A O 1
ATOM 836 N N . GLY A 1 106 ? -8.259 -9.842 8.479 1.00 92.50 106 GLY A N 1
ATOM 837 C CA . GLY A 1 106 ? -7.900 -9.587 7.084 1.00 92.50 106 GLY A CA 1
ATOM 838 C C . GLY A 1 106 ? -6.979 -10.606 6.434 1.00 92.50 106 GLY A C 1
ATOM 839 O O . GLY A 1 106 ? -6.724 -11.683 6.976 1.00 92.50 106 GLY A O 1
ATOM 840 N N . SER A 1 107 ? -6.471 -10.234 5.260 1.00 90.62 107 SER A N 1
ATOM 841 C CA . SER A 1 107 ? -5.497 -11.009 4.492 1.00 90.62 107 SER A CA 1
ATOM 842 C C . SER A 1 107 ? -4.635 -10.127 3.588 1.00 90.62 107 SER A C 1
ATOM 844 O O . SER A 1 107 ? -5.034 -9.029 3.202 1.00 90.62 107 SER A O 1
ATOM 846 N N . TYR A 1 108 ? -3.477 -10.655 3.190 1.00 88.62 108 TYR A N 1
ATOM 847 C CA . TYR A 1 108 ? -2.664 -10.086 2.117 1.00 88.62 108 TYR A CA 1
ATOM 848 C C . TYR A 1 108 ? -3.063 -10.700 0.766 1.00 88.62 108 TYR A C 1
ATOM 850 O O . TYR A 1 108 ? -3.156 -11.921 0.635 1.00 88.62 108 TYR A O 1
ATOM 858 N N . CYS A 1 109 ? -3.295 -9.846 -0.228 1.00 86.94 109 CYS A N 1
ATOM 859 C CA . CYS A 1 109 ? -3.853 -10.155 -1.543 1.00 86.94 109 CYS A CA 1
ATOM 860 C C . CYS A 1 109 ? -2.876 -9.772 -2.670 1.00 86.94 109 CYS A C 1
ATOM 862 O O . CYS A 1 109 ? -2.015 -8.908 -2.504 1.00 86.94 109 CYS A O 1
ATOM 864 N N . MET A 1 110 ? -3.017 -10.392 -3.845 1.00 82.19 110 MET A N 1
ATOM 865 C CA . MET A 1 110 ? -2.157 -10.133 -5.012 1.00 82.19 110 MET A CA 1
ATOM 866 C C . MET A 1 110 ? -2.668 -8.953 -5.848 1.00 82.19 110 MET A C 1
ATOM 868 O O . MET A 1 110 ? -3.144 -9.130 -6.967 1.00 82.19 110 MET A O 1
ATOM 872 N N . GLY A 1 111 ? -2.550 -7.752 -5.284 1.00 69.44 111 GLY A N 1
ATOM 873 C CA . GLY A 1 111 ? -2.946 -6.502 -5.929 1.00 69.44 111 GLY A CA 1
ATOM 874 C C . GLY A 1 111 ? -4.425 -6.160 -5.768 1.00 69.44 111 GLY A C 1
ATOM 875 O O . GLY A 1 111 ? -5.236 -6.960 -5.301 1.00 69.44 111 GLY A O 1
ATOM 876 N N . GLU A 1 112 ? -4.754 -4.936 -6.159 1.00 77.75 112 GLU A N 1
ATOM 877 C CA . GLU A 1 112 ? -6.105 -4.391 -6.133 1.00 77.75 112 GLU A CA 1
ATOM 878 C C . GLU A 1 112 ? -6.456 -3.839 -7.508 1.00 77.75 112 GLU A C 1
ATOM 880 O O . GLU A 1 112 ? -5.614 -3.237 -8.174 1.00 77.75 112 GLU A O 1
ATOM 885 N N . ILE A 1 113 ? -7.702 -4.054 -7.926 1.00 79.19 113 ILE A N 1
ATOM 886 C CA . ILE A 1 113 ? -8.243 -3.490 -9.159 1.00 79.19 113 ILE A CA 1
ATOM 887 C C . ILE A 1 113 ? -9.202 -2.370 -8.769 1.00 79.19 113 ILE A C 1
ATOM 889 O O . ILE A 1 113 ? -10.201 -2.614 -8.094 1.00 79.19 113 ILE A O 1
ATOM 893 N N . HIS A 1 114 ? -8.903 -1.158 -9.216 1.00 79.44 114 HIS A N 1
ATOM 894 C CA .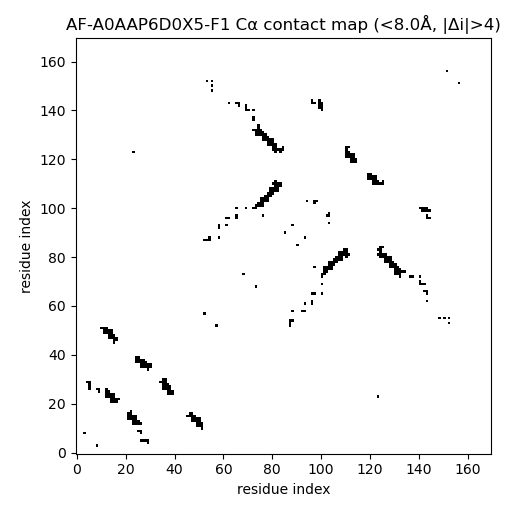 HIS A 1 114 ? -9.696 0.044 -8.999 1.00 79.44 114 HIS A CA 1
ATOM 895 C C . HIS A 1 114 ? -10.131 0.634 -10.341 1.00 79.44 114 HIS A C 1
ATOM 897 O O . HIS A 1 114 ? -9.387 0.562 -11.308 1.00 79.44 114 HIS A O 1
ATOM 903 N N . GLY A 1 115 ? -11.316 1.234 -10.418 1.00 75.38 115 GLY A N 1
ATOM 904 C CA . GLY A 1 115 ? -11.723 2.017 -11.584 1.00 75.38 115 GLY A CA 1
ATOM 905 C C . GLY A 1 115 ? -13.186 1.841 -11.968 1.00 75.38 115 GLY A C 1
ATOM 906 O O . GLY A 1 115 ? -13.863 0.901 -11.544 1.00 75.38 115 GLY A O 1
ATOM 907 N N . ASP A 1 116 ? -13.662 2.768 -12.793 1.00 75.00 116 ASP A N 1
ATOM 908 C CA . ASP A 1 116 ? -15.010 2.748 -13.352 1.00 75.00 116 ASP A CA 1
ATOM 909 C C . ASP A 1 116 ? -15.150 1.714 -14.482 1.00 75.00 116 ASP A C 1
ATOM 911 O O . ASP A 1 116 ? -14.174 1.181 -15.025 1.00 75.00 116 ASP A O 1
ATOM 915 N N . ILE A 1 117 ? -16.400 1.439 -14.872 1.00 75.88 117 ILE A N 1
ATOM 916 C CA . ILE A 1 117 ? -16.730 0.501 -15.952 1.00 75.88 117 ILE A CA 1
ATOM 917 C C . ILE A 1 117 ? -15.930 0.851 -17.218 1.00 75.88 117 ILE A C 1
ATOM 919 O O . ILE A 1 117 ? -16.135 1.891 -17.841 1.00 75.88 117 ILE A O 1
ATOM 923 N N . GLY A 1 118 ? -15.048 -0.068 -17.621 1.00 72.50 118 GLY A N 1
ATOM 924 C CA . GLY A 1 118 ? -14.240 0.031 -18.839 1.00 72.50 118 GLY A CA 1
ATOM 925 C C . GLY A 1 118 ? -12.822 0.577 -18.648 1.00 72.50 118 GLY A C 1
ATOM 926 O O . GLY A 1 118 ? -12.085 0.630 -19.631 1.00 72.50 118 GLY A O 1
ATOM 927 N N . GLN A 1 119 ? -12.419 0.956 -17.430 1.00 74.00 119 GLN A N 1
ATOM 928 C CA . GLN A 1 119 ? -11.069 1.462 -17.139 1.00 74.00 119 GLN A CA 1
ATOM 929 C C . GLN A 1 119 ? -10.501 0.884 -15.829 1.00 74.00 119 GLN A C 1
ATOM 931 O O . GLN A 1 119 ? -10.250 1.636 -14.894 1.00 74.00 119 GLN A O 1
ATOM 936 N N . PRO A 1 120 ? -10.309 -0.446 -15.730 1.00 73.69 120 PRO A N 1
ATOM 937 C CA . PRO A 1 120 ? -9.676 -1.036 -14.558 1.00 73.69 120 PRO A CA 1
ATOM 938 C C . PRO A 1 120 ? -8.183 -0.676 -14.500 1.00 73.69 120 PRO A C 1
ATOM 940 O O . PRO A 1 120 ? -7.434 -0.878 -15.459 1.00 73.69 120 PRO A O 1
ATOM 943 N N . GLU A 1 121 ? -7.753 -0.199 -13.344 1.00 74.44 121 GLU A N 1
ATOM 944 C CA . GLU A 1 121 ? -6.382 0.129 -12.977 1.00 74.44 121 GLU A CA 1
ATOM 945 C C . GLU A 1 121 ? -5.917 -0.803 -11.858 1.00 74.44 121 GLU A C 1
ATOM 947 O O . GLU A 1 121 ? -6.681 -1.154 -10.959 1.00 74.44 121 GLU A O 1
ATOM 952 N N . ILE A 1 122 ? -4.656 -1.228 -11.921 1.00 74.44 122 ILE A N 1
ATOM 953 C CA . ILE A 1 122 ? -4.045 -2.022 -10.854 1.00 74.44 122 ILE A CA 1
ATOM 954 C C . ILE A 1 122 ? -3.375 -1.052 -9.890 1.00 74.44 122 ILE A C 1
ATOM 956 O O . ILE A 1 122 ? -2.469 -0.315 -10.282 1.00 74.44 122 ILE A O 1
ATOM 960 N N . LEU A 1 123 ? -3.798 -1.065 -8.628 1.00 75.12 123 LEU A N 1
ATOM 961 C CA . LEU A 1 123 ? -3.150 -0.295 -7.577 1.00 75.12 123 LEU A CA 1
ATOM 962 C C . LEU A 1 123 ? -2.008 -1.116 -6.977 1.00 75.12 123 LEU A C 1
ATOM 964 O O . LEU A 1 123 ? -2.202 -2.177 -6.377 1.00 75.12 123 LEU A O 1
ATOM 968 N N . HIS A 1 124 ? -0.788 -0.614 -7.146 1.00 75.50 124 HIS A N 1
ATOM 969 C CA . HIS A 1 124 ? 0.399 -1.192 -6.528 1.00 75.50 124 HIS A CA 1
ATOM 970 C C . HIS A 1 124 ? 0.512 -0.728 -5.073 1.00 75.50 124 HIS A C 1
ATOM 972 O O . HIS A 1 124 ? 0.284 0.441 -4.774 1.00 75.50 124 HIS A O 1
ATOM 978 N N . HIS A 1 125 ? 0.924 -1.629 -4.174 1.00 80.81 125 HIS A N 1
ATOM 979 C CA . HIS A 1 125 ? 1.160 -1.321 -2.755 1.00 80.81 125 HIS A CA 1
ATOM 980 C C . HIS A 1 125 ? -0.031 -0.670 -2.028 1.00 80.81 125 HIS A C 1
ATOM 982 O O . HIS A 1 125 ? 0.173 0.113 -1.094 1.00 80.81 125 HIS A O 1
ATOM 988 N N . SER A 1 126 ? -1.262 -0.990 -2.426 1.00 85.50 126 SER A N 1
ATOM 989 C CA . SER A 1 126 ? -2.456 -0.447 -1.787 1.00 85.50 126 SER A CA 1
ATOM 990 C C . SER A 1 126 ? -2.761 -1.095 -0.431 1.00 85.50 126 SER A C 1
ATOM 992 O O . SER A 1 126 ? -2.370 -2.232 -0.141 1.00 85.50 126 SER A O 1
ATOM 994 N N . LEU A 1 127 ? -3.451 -0.317 0.402 1.00 88.69 127 LEU A N 1
ATOM 995 C CA . LEU A 1 127 ? -4.044 -0.704 1.677 1.00 88.69 127 LEU A CA 1
ATOM 996 C C . LEU A 1 127 ? -5.523 -0.364 1.583 1.00 88.69 127 LEU A C 1
ATOM 998 O O . LEU A 1 127 ? -5.884 0.813 1.577 1.00 88.69 127 LEU A O 1
ATOM 1002 N N . THR A 1 128 ? -6.351 -1.399 1.532 1.00 90.50 128 THR A N 1
ATOM 1003 C CA . THR A 1 128 ? -7.802 -1.258 1.461 1.00 90.50 128 THR A CA 1
ATOM 1004 C C . THR A 1 128 ? -8.415 -1.936 2.665 1.00 90.50 128 THR A C 1
ATOM 1006 O O . THR A 1 128 ? -8.024 -3.040 3.037 1.00 90.50 128 THR A O 1
ATOM 1009 N N . TYR A 1 129 ? -9.368 -1.272 3.307 1.00 93.25 129 TYR A N 1
ATOM 1010 C CA . TYR A 1 129 ? -10.041 -1.815 4.475 1.00 93.25 129 TYR A CA 1
ATOM 1011 C C . TYR A 1 129 ? -11.533 -1.493 4.467 1.00 93.25 129 TYR A C 1
ATOM 1013 O O . TYR A 1 129 ? -11.973 -0.482 3.922 1.00 93.25 129 TYR A O 1
ATOM 1021 N N . LEU A 1 130 ? -12.307 -2.365 5.108 1.00 95.06 130 LEU A N 1
ATOM 1022 C CA . LEU A 1 130 ? -13.710 -2.157 5.435 1.00 95.06 130 LEU A CA 1
ATOM 1023 C C . LEU A 1 130 ? -13.827 -1.974 6.945 1.00 95.06 130 LEU A C 1
ATOM 1025 O O . LEU A 1 130 ? -13.485 -2.871 7.711 1.00 95.06 130 LEU A O 1
ATOM 1029 N N . ALA A 1 131 ? -14.324 -0.819 7.368 1.00 96.75 131 ALA A N 1
ATOM 1030 C CA . ALA A 1 131 ? -14.581 -0.517 8.766 1.00 96.75 131 ALA A CA 1
ATOM 1031 C C . ALA A 1 131 ? -16.089 -0.461 9.016 1.00 96.75 131 ALA A C 1
ATOM 1033 O O . ALA A 1 131 ? -16.824 0.153 8.242 1.00 96.75 131 ALA A O 1
ATOM 1034 N N . MET A 1 132 ? -16.551 -1.121 10.076 1.00 96.25 132 MET A N 1
ATOM 1035 C CA . MET A 1 132 ? -17.975 -1.275 10.369 1.00 96.25 132 MET A CA 1
ATOM 1036 C C . MET A 1 132 ? -18.277 -0.970 11.831 1.00 96.25 132 MET A C 1
ATOM 1038 O O . MET A 1 132 ? -17.470 -1.244 12.721 1.00 96.25 132 MET A O 1
ATOM 1042 N N . ARG A 1 133 ? -19.473 -0.431 12.055 1.00 95.12 133 ARG A N 1
ATOM 1043 C CA . ARG A 1 133 ? -20.076 -0.182 13.362 1.00 95.12 133 ARG A CA 1
ATOM 1044 C C . ARG A 1 133 ? -21.573 -0.428 13.235 1.00 95.12 133 ARG A C 1
ATOM 1046 O O . ARG A 1 133 ? -22.203 0.134 12.341 1.00 95.12 133 ARG A O 1
ATOM 1053 N N . GLU A 1 134 ? -22.122 -1.248 14.116 1.00 93.75 134 GLU A N 1
ATOM 1054 C CA . GLU A 1 134 ? -23.569 -1.431 14.272 1.00 93.75 134 GLU A CA 1
ATOM 1055 C C . GLU A 1 134 ? -24.070 -0.799 15.578 1.00 93.75 134 GLU A C 1
ATOM 1057 O O . GLU A 1 134 ? -25.239 -0.423 15.662 1.00 93.75 134 GLU A O 1
ATOM 1062 N N . GLY A 1 135 ? -23.188 -0.661 16.575 1.00 90.19 135 GLY A N 1
ATOM 1063 C CA . GLY A 1 135 ? -23.491 -0.068 17.873 1.00 90.19 135 GLY A CA 1
ATOM 1064 C C . GLY A 1 135 ? -23.706 1.450 17.876 1.00 90.19 135 GLY A C 1
ATOM 1065 O O . GLY A 1 135 ? -23.387 2.174 16.924 1.00 90.19 135 GLY A O 1
ATOM 1066 N N . ASP A 1 136 ? -24.240 1.927 19.002 1.00 93.38 136 ASP A N 1
ATOM 1067 C CA . ASP A 1 136 ? -24.392 3.351 19.299 1.00 93.38 136 ASP A CA 1
ATOM 1068 C C . ASP A 1 136 ? -23.031 4.041 19.472 1.00 93.38 136 ASP A C 1
ATOM 1070 O O . ASP A 1 136 ? -22.021 3.417 19.806 1.00 93.38 136 ASP A O 1
ATOM 1074 N N . GLU A 1 137 ? -23.011 5.362 19.292 1.00 92.12 137 GLU A N 1
ATOM 1075 C CA . GLU A 1 137 ? -21.801 6.147 19.523 1.00 92.12 137 GLU A CA 1
ATOM 1076 C C . GLU A 1 137 ? -21.363 6.098 20.993 1.00 92.12 137 GLU A C 1
ATOM 1078 O O . GLU A 1 137 ? -22.145 6.308 21.925 1.00 92.12 137 GLU A O 1
ATOM 1083 N N . VAL A 1 138 ? -20.068 5.874 21.196 1.00 89.81 138 VAL A N 1
ATOM 1084 C CA . VAL A 1 138 ? -19.418 5.881 22.502 1.00 89.81 138 VAL A CA 1
ATOM 1085 C C . VAL A 1 138 ? -18.800 7.244 22.802 1.00 89.81 138 VAL A C 1
ATOM 1087 O O . VAL A 1 138 ? -18.347 7.971 21.919 1.00 89.81 138 VAL A O 1
ATOM 1090 N N . GLN A 1 139 ? -18.754 7.597 24.087 1.00 85.56 139 GLN A N 1
ATOM 1091 C CA . GLN A 1 139 ? -18.212 8.885 24.537 1.00 85.56 139 GLN A CA 1
ATOM 1092 C C . GLN A 1 139 ? -16.679 8.942 24.508 1.00 85.56 139 GLN A C 1
ATOM 1094 O O . GLN A 1 139 ? -16.107 10.026 24.415 1.00 85.56 139 GLN A O 1
ATOM 1099 N N . SER A 1 140 ? -16.008 7.794 24.620 1.00 87.81 140 SER A N 1
ATOM 1100 C CA . SER A 1 140 ? -14.548 7.697 24.653 1.00 87.81 140 SER A CA 1
ATOM 1101 C C . SER A 1 140 ? -14.029 6.954 23.431 1.00 87.81 140 SER A C 1
ATOM 1103 O O . SER A 1 140 ? -14.387 5.797 23.218 1.00 87.81 140 SER A O 1
ATOM 1105 N N . LEU A 1 141 ? -13.145 7.604 22.676 1.00 88.62 141 LEU A N 1
ATOM 1106 C CA . LEU A 1 141 ? -12.455 7.001 21.541 1.00 88.62 141 LEU A CA 1
ATOM 1107 C C . LEU A 1 141 ? -11.207 6.248 22.005 1.00 88.62 141 LEU A C 1
ATOM 1109 O O . LEU A 1 141 ? -10.449 6.748 22.839 1.00 88.62 141 LEU A O 1
ATOM 1113 N N . ASN A 1 142 ? -10.958 5.089 21.401 1.00 86.00 142 ASN A N 1
ATOM 1114 C CA . ASN A 1 142 ? -9.642 4.464 21.434 1.00 86.00 142 ASN A CA 1
ATOM 1115 C C . ASN A 1 142 ? -8.784 5.113 20.349 1.00 86.00 142 ASN A C 1
ATOM 1117 O O . ASN A 1 142 ? -9.193 5.167 19.192 1.00 86.00 142 ASN A O 1
ATOM 1121 N N . LEU A 1 143 ? -7.611 5.624 20.719 1.00 87.44 143 LEU A N 1
ATOM 1122 C CA . LEU A 1 143 ? -6.667 6.220 19.777 1.00 87.44 143 LEU A CA 1
ATOM 1123 C C . LEU A 1 143 ? -5.388 5.379 19.714 1.00 87.44 143 LEU A C 1
ATOM 1125 O O . LEU A 1 143 ? -4.942 4.891 20.760 1.00 87.44 143 LEU A O 1
ATOM 1129 N N . PRO A 1 144 ? -4.761 5.256 18.529 1.00 83.19 144 PRO A N 1
ATOM 1130 C CA . PRO A 1 144 ? -3.469 4.599 18.395 1.00 83.19 144 PRO A CA 1
ATOM 1131 C C . PRO A 1 144 ? -2.423 5.263 19.284 1.00 83.19 144 PRO A C 1
ATOM 1133 O O . PRO A 1 144 ? -2.388 6.492 19.426 1.00 83.19 144 PRO A O 1
ATOM 1136 N N . LYS A 1 145 ? -1.525 4.465 19.862 1.00 79.00 145 LYS A N 1
ATOM 1137 C CA . LYS A 1 145 ? -0.423 5.026 20.651 1.00 79.00 145 LYS A CA 1
ATOM 1138 C C . LYS A 1 145 ? 0.595 5.696 19.717 1.00 79.00 145 LYS A C 1
ATOM 1140 O O . LYS A 1 145 ? 1.000 5.083 18.729 1.00 79.00 145 LYS A O 1
ATOM 1145 N N . PRO A 1 146 ? 1.087 6.909 20.031 1.00 67.06 146 PRO A N 1
ATOM 1146 C CA . PRO A 1 146 ? 2.157 7.523 19.255 1.00 67.06 146 PRO A CA 1
ATOM 1147 C C . PRO A 1 146 ? 3.419 6.656 19.329 1.00 67.06 146 PRO A C 1
ATOM 1149 O O . PRO A 1 146 ? 3.970 6.444 20.410 1.00 67.06 146 PRO A O 1
ATOM 1152 N N . GLN A 1 147 ? 3.896 6.168 18.186 1.00 64.06 147 GLN A N 1
ATOM 1153 C CA . GLN A 1 147 ? 5.193 5.503 18.073 1.00 64.06 147 GLN A CA 1
ATOM 1154 C C . GLN A 1 147 ? 6.166 6.425 17.336 1.00 64.06 147 GLN A C 1
ATOM 1156 O O . GLN A 1 147 ? 5.960 6.767 16.174 1.00 64.06 147 GLN A O 1
ATOM 1161 N N . VAL A 1 148 ? 7.235 6.831 18.023 1.00 53.16 148 VAL A N 1
ATOM 1162 C CA . VAL A 1 148 ? 8.297 7.670 17.454 1.00 53.16 148 VAL A CA 1
ATOM 1163 C C . VAL A 1 148 ? 9.306 6.766 16.744 1.00 53.16 148 VAL A C 1
ATOM 1165 O O . VAL A 1 148 ? 10.152 6.158 17.395 1.00 53.16 148 VAL A O 1
ATOM 1168 N N . SER A 1 149 ? 9.247 6.675 15.413 1.00 56.25 149 SER A N 1
ATOM 1169 C CA . SER A 1 149 ? 10.303 6.032 14.615 1.00 56.25 149 SER A CA 1
ATOM 1170 C C . SER A 1 149 ? 11.219 7.097 14.008 1.00 56.25 149 SER A C 1
ATOM 1172 O O . SER A 1 149 ? 10.983 7.587 12.907 1.00 56.25 149 SER A O 1
ATOM 1174 N N . ALA A 1 150 ? 12.265 7.483 14.739 1.00 50.00 150 ALA A N 1
ATOM 1175 C CA . ALA A 1 150 ? 13.230 8.505 14.326 1.00 50.00 150 ALA A CA 1
ATOM 1176 C C . ALA A 1 150 ? 14.420 7.922 13.536 1.00 50.00 150 ALA A C 1
ATOM 1178 O O . ALA A 1 150 ? 15.575 8.168 13.878 1.00 50.00 150 ALA A O 1
ATOM 1179 N N . SER A 1 151 ? 14.169 7.140 12.484 1.00 54.38 151 SER A N 1
ATOM 1180 C CA . SER A 1 151 ? 15.237 6.666 11.595 1.00 54.38 151 SER A CA 1
ATOM 1181 C C . SER A 1 151 ? 15.015 7.179 10.177 1.00 54.38 151 SER A C 1
ATOM 1183 O O . SER A 1 151 ? 14.160 6.670 9.454 1.00 54.38 151 SER A O 1
ATOM 1185 N N . ILE A 1 152 ? 15.809 8.173 9.766 1.00 53.84 152 ILE A N 1
ATOM 1186 C CA . ILE A 1 152 ? 15.991 8.491 8.345 1.00 53.84 152 ILE A CA 1
ATOM 1187 C C . ILE A 1 152 ? 16.501 7.213 7.677 1.00 53.84 152 ILE A C 1
ATOM 1189 O O . ILE A 1 152 ? 17.504 6.650 8.119 1.00 53.84 152 ILE A O 1
ATOM 1193 N N . SER A 1 153 ? 15.803 6.743 6.641 1.00 60.44 153 SER A N 1
ATOM 1194 C CA . SER A 1 153 ? 16.198 5.529 5.928 1.00 60.44 153 SER A CA 1
ATOM 1195 C C . SER A 1 153 ? 17.651 5.663 5.434 1.00 60.44 153 SER A C 1
ATOM 1197 O O . SER A 1 153 ? 17.975 6.668 4.793 1.00 60.44 153 SER A O 1
ATOM 1199 N N . PRO A 1 154 ? 18.540 4.681 5.687 1.00 58.25 154 PRO A N 1
ATOM 1200 C CA . PRO A 1 154 ? 19.909 4.672 5.163 1.00 58.25 154 PRO A CA 1
ATOM 1201 C C . PRO A 1 154 ? 19.979 4.927 3.652 1.00 58.25 154 PRO A C 1
ATOM 1203 O O . PRO A 1 154 ? 20.924 5.553 3.173 1.00 58.25 154 PRO A O 1
ATOM 1206 N N . LEU A 1 155 ? 18.934 4.533 2.914 1.00 63.09 155 LEU A N 1
ATOM 1207 C CA . LEU A 1 155 ? 18.784 4.802 1.488 1.00 63.09 155 LEU A CA 1
ATOM 1208 C C . LEU A 1 155 ? 18.718 6.303 1.174 1.00 63.09 155 LEU A C 1
ATOM 1210 O O . LEU A 1 155 ? 19.331 6.733 0.209 1.00 63.09 155 LEU A O 1
ATOM 1214 N N . PHE A 1 156 ? 18.062 7.129 1.994 1.00 62.94 156 PHE A N 1
ATOM 1215 C CA . PHE A 1 156 ? 18.057 8.585 1.796 1.00 62.94 156 PHE A CA 1
ATOM 1216 C C . PHE A 1 156 ? 19.415 9.212 2.037 1.00 62.94 156 PHE A C 1
ATOM 1218 O O . PHE A 1 156 ? 19.770 10.163 1.345 1.00 62.94 156 PHE A O 1
ATOM 1225 N N . SER A 1 157 ? 20.174 8.701 3.007 1.00 61.16 157 SER A N 1
ATOM 1226 C CA . SER A 1 157 ? 21.555 9.141 3.178 1.00 61.16 157 SER A CA 1
ATOM 1227 C C . SER A 1 157 ? 22.367 8.794 1.934 1.00 61.16 157 SER A C 1
ATOM 1229 O O . SER A 1 157 ? 23.140 9.620 1.466 1.00 61.16 157 SER A O 1
ATOM 1231 N N . LEU A 1 158 ? 22.157 7.603 1.373 1.00 66.38 158 LEU A N 1
ATOM 1232 C CA . LEU A 1 158 ? 22.854 7.141 0.177 1.00 66.38 158 LEU A CA 1
ATOM 1233 C C . LEU A 1 158 ? 22.461 7.946 -1.068 1.00 66.38 158 LEU A C 1
ATOM 1235 O O . LEU A 1 158 ? 23.341 8.433 -1.766 1.00 66.38 158 LEU A O 1
ATOM 1239 N N . ILE A 1 159 ? 21.163 8.164 -1.299 1.00 73.06 159 ILE A N 1
ATOM 1240 C CA . ILE A 1 159 ? 20.636 8.982 -2.400 1.00 73.06 159 ILE A CA 1
ATOM 1241 C C . ILE A 1 159 ? 21.130 10.423 -2.270 1.00 73.06 159 ILE A C 1
ATOM 1243 O O . ILE A 1 159 ? 21.630 10.990 -3.235 1.00 73.06 159 ILE A O 1
ATOM 1247 N N . ARG A 1 160 ? 21.040 11.020 -1.075 1.00 66.69 160 ARG A N 1
ATOM 1248 C CA . ARG A 1 160 ? 21.502 12.393 -0.836 1.00 66.69 160 ARG A CA 1
ATOM 1249 C C . ARG A 1 160 ? 22.997 12.535 -1.110 1.00 66.69 160 ARG A C 1
ATOM 1251 O O . ARG A 1 160 ? 23.394 13.510 -1.739 1.00 66.69 160 ARG A O 1
ATOM 1258 N N . ASN A 1 161 ? 23.799 11.569 -0.667 1.00 70.50 161 ASN A N 1
ATOM 1259 C CA . ASN A 1 161 ? 25.239 11.579 -0.900 1.00 70.50 161 ASN A CA 1
ATOM 1260 C C . ASN A 1 161 ? 25.563 11.371 -2.386 1.00 70.50 161 ASN A C 1
ATOM 1262 O O . ASN A 1 161 ? 26.325 12.151 -2.937 1.00 70.50 161 ASN A O 1
ATOM 1266 N N . ALA A 1 162 ? 24.905 10.426 -3.064 1.00 74.00 162 ALA A N 1
ATOM 1267 C CA . ALA A 1 162 ? 25.105 10.179 -4.493 1.00 74.00 162 ALA A CA 1
ATOM 1268 C C . ALA A 1 162 ? 24.708 11.382 -5.372 1.00 74.00 162 ALA A C 1
ATOM 1270 O O . ALA A 1 162 ? 25.394 11.696 -6.341 1.00 74.00 162 ALA A O 1
ATOM 1271 N N . ILE A 1 163 ? 23.625 12.090 -5.024 1.00 72.44 163 ILE A N 1
ATOM 1272 C CA . ILE A 1 163 ? 23.234 13.345 -5.688 1.00 72.44 163 ILE A CA 1
ATOM 1273 C C . ILE A 1 163 ? 24.267 14.447 -5.411 1.00 72.44 163 ILE A C 1
ATOM 1275 O O . ILE A 1 163 ? 24.604 15.214 -6.312 1.00 72.44 163 ILE A O 1
ATOM 1279 N N . GLY A 1 164 ? 24.781 14.530 -4.179 1.00 69.56 164 GLY A N 1
ATOM 1280 C CA . GLY A 1 164 ? 25.873 15.438 -3.822 1.00 69.56 164 GLY A CA 1
ATOM 1281 C C . GLY A 1 164 ? 27.127 15.192 -4.663 1.00 69.56 164 GLY A C 1
ATOM 1282 O O . GLY A 1 164 ? 27.678 16.136 -5.225 1.00 69.56 164 GLY A O 1
ATOM 1283 N N . ASP A 1 165 ? 27.515 13.928 -4.819 1.00 70.19 165 ASP A N 1
ATOM 1284 C CA . ASP A 1 165 ? 28.666 13.519 -5.624 1.00 70.19 165 ASP A CA 1
ATOM 1285 C C . ASP A 1 165 ? 28.476 13.873 -7.109 1.00 70.19 165 ASP A C 1
ATOM 1287 O O . ASP A 1 165 ? 29.391 14.410 -7.732 1.00 70.19 165 ASP A O 1
ATOM 1291 N N . LEU A 1 166 ? 27.274 13.668 -7.668 1.00 62.62 166 LEU A N 1
ATOM 1292 C CA . LEU A 1 166 ? 26.958 14.060 -9.049 1.00 62.62 166 LEU A CA 1
ATOM 1293 C C . LEU A 1 166 ? 27.067 15.575 -9.272 1.00 62.62 166 LEU A C 1
ATOM 1295 O O . LEU A 1 166 ? 27.582 16.013 -10.298 1.00 62.62 166 LEU A O 1
ATOM 1299 N N . ASN A 1 167 ? 26.601 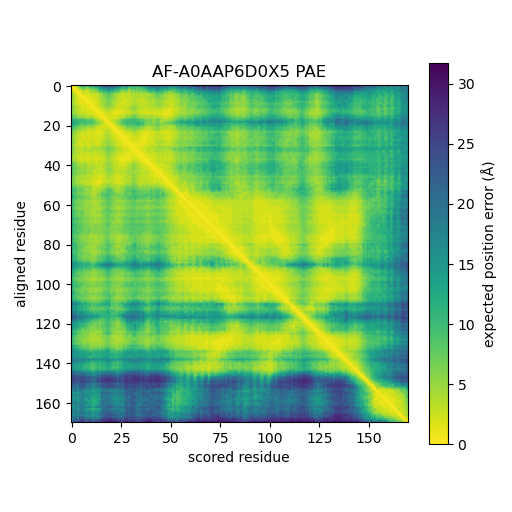16.375 -8.311 1.00 67.25 167 ASN A N 1
ATOM 1300 C CA . ASN A 1 167 ? 26.680 17.835 -8.387 1.00 67.25 167 ASN A CA 1
ATOM 1301 C C . ASN A 1 167 ? 28.119 18.359 -8.265 1.00 67.25 167 ASN A C 1
ATOM 1303 O O . ASN A 1 167 ? 28.391 19.465 -8.716 1.00 67.25 167 ASN A O 1
ATOM 1307 N N . HIS A 1 168 ? 29.031 17.584 -7.672 1.00 62.94 168 HIS A N 1
ATOM 1308 C CA . HIS A 1 168 ? 30.460 17.900 -7.615 1.00 62.94 168 HIS A CA 1
ATOM 1309 C C . HIS A 1 168 ? 31.238 17.488 -8.875 1.00 62.94 168 HIS A C 1
ATOM 1311 O O . HIS A 1 168 ? 32.398 17.876 -9.019 1.00 62.94 168 HIS A O 1
ATOM 1317 N N . MET A 1 169 ? 30.630 16.704 -9.771 1.00 52.97 169 MET A N 1
ATOM 1318 C CA . MET A 1 169 ? 31.241 16.249 -11.026 1.00 52.97 169 MET A CA 1
ATOM 1319 C C . MET A 1 169 ? 30.877 17.109 -12.253 1.00 52.97 169 MET A C 1
ATOM 1321 O O . MET A 1 169 ? 31.435 16.868 -13.324 1.00 52.97 169 MET A O 1
ATOM 1325 N N . ASN A 1 170 ? 29.995 18.103 -12.095 1.00 41.91 170 ASN A N 1
ATOM 1326 C CA . ASN A 1 170 ? 29.707 19.163 -13.076 1.00 41.91 170 ASN A CA 1
ATOM 1327 C C . ASN A 1 170 ? 30.348 20.490 -12.653 1.00 41.91 170 ASN A C 1
ATOM 1329 O O . ASN A 1 170 ? 30.630 21.307 -13.558 1.00 41.91 170 ASN A O 1
#

Sequence (170 aa):
GHDVTINQLLSFPLYRETLGRKEVCTVTELHADGSMSFDRPWCLGDEVQFCYNHPSLTLEQVRHGVVELAMHQPEVVMIYNCASRLDFIDSSDEVQAFMDIAATFGSYCMGEIHGDIGQPEILHHSLTYLAMREGDEVQSLNLPKPQVSASISPLFSLIRNAIGDLNHMN

Mean predicted aligned error: 9.19 Å

=== Feature glossary ===
The record interleaves many kinds of information about one protein. Here is each kind framed as the question it answers.

Q: What known structures does this most resemble?
A: Structural nearest neighbors (via Foldseek easy-search vs the PDB). Reported per hit: target PDB id, E-value, and alignment TM-score. A TM-score above ~0.5 is the conventional threshold for 'same fold'.

Q: Where is each backbone atom in 3D?
A: The mmCIF table is the protein's shape written out atom by atom. For each backbone N, Cα, C, and carbonyl O, it records an (x, y, z) coordinate triple in Å plus the residue type, chain letter, and residue number.

Q: What are the backbone torsion angles?
A: The φ/ψ torsion pair specifies the backbone conformation at each residue. φ rotates about the N–Cα bond, ψ about the Cα–C bond. Steric clashes forbid most of the (φ, ψ) plane — the allowed regions (α-helix basin, β-sheet basin, left-handed helix) are the Ramachandran-allowed regions.

Q: Which residues are buried vs exposed?
A: Solvent-accessible surface area (SASA) is the area in Å² traced out by the centre of a 1.4 Å probe sphere (a water molecule) rolled over the protein's van der Waals surface (Shrake–Rupley / Lee–Richards construction). Buried residues have near-zero SASA; fully exposed residues can exceed 200 Å². The total SASA scales roughly with the number of surface residues.

Q: How confident is the AlphaFold model at each residue?
A: pLDDT is the predicted lDDT-Cα score: AlphaFold's confidence that the local environment of each residue (all inter-atomic distances within 15 Å) is correctly placed. It is a per-residue number between 0 and 100, with higher meaning more reliable.

Q: What does the local fold look like, residue by residue?
A: 3Di is Foldseek's structural alphabet. Each residue is assigned one of twenty discrete states based on how its Cα sits relative to its spatial (not sequential) neighbors. Aligning 3Di strings finds structural homologs roughly as well as full 3D superposition, but orders of magnitude faster.

Q: How big and how compact is the whole molecule?
A: Radius of gyration (Rg) is the root-mean-square distance of Cα atoms from their centroid — a single number for overall size and compactness. A globular domain of N residues has Rg ≈ 2.2·N^0.38 Å; an extended or disordered chain has a much larger Rg. The Cα contact count is the number of residue pairs whose Cα atoms are within 8 Å and are more than four positions apart in sequence — a standard proxy for tertiary packing density. The bounding box is the smallest axis-aligned box enclosing all Cα atoms.

Q: Which residues are in helices, strands, or loops?
A: DSSP 8-state secondary structure assigns each residue one of H (α-helix), G (3₁₀-helix), I (π-helix), E (extended β-strand), B (isolated β-bridge), T (hydrogen-bonded turn), S (bend), or '-' (coil). The assignment is computed from backbone hydrogen-bond geometry via the Kabsch–Sander algorithm.

Q: How mobile is each atom in the crystal?
A: Crystall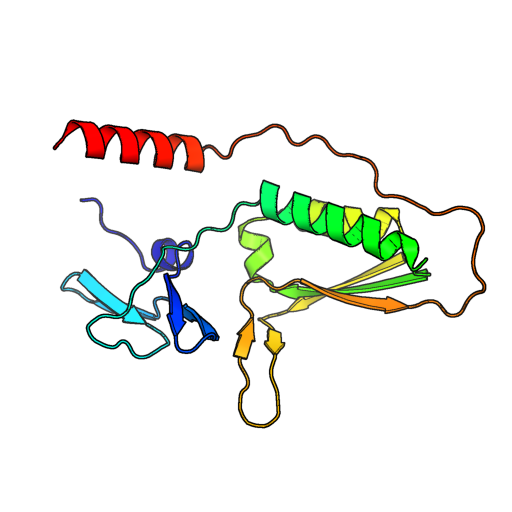ographic B-factors measure how much each atom's electron density is smeared out, in Å². They rise in mobile loops and surface residues and fall in the buried interior. In AlphaFold models this column is repurposed to hold pLDDT instead.

Q: What if only a Cα trace is available?
A: P-SEA three-state annotation labels each residue as helix, strand, or coil based purely on the geometry of the Cα trace. It serves as a fallback when the full backbone (and thus DSSP) is unavailable.

Q: What family and function is it annotated with?
A: Database cross-references. InterPro integrates a dozen domain/family signature databases into unified entries with residue-range hits. GO terms attach function/process/location labels with evidence codes. CATH codes position the fold in a four-level structural taxonomy. Organism is the NCBI-taxonomy species name.

Q: Are the domains correctly placed relative to each other?
A: Predicted Aligned 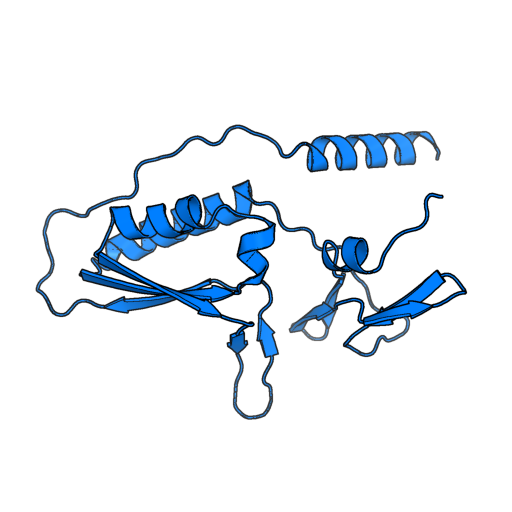Error (PAE) is an AlphaFold confidence matrix: entry (i, j) is the expected error in the position of residue j, in ångströms, when the prediction is superimposed on the true structure at residue i. Low PAE within a block of residues means that block is internally rigid and well-predicted; high PAE between two blocks means their relative placement is uncertain even if each block individually is confident.

Q: What do the diagnostic plots show?
A: Three diagnostic plots accompany the record. The Cα contact map visualizes the tertiary structure as a 2D adjacency matrix (8 Å cutoff, sequence-local contacts suppressed). The Ramachandran plot shows the distribution of backbone (φ, ψ) torsions, with points in the α and β basins reflecting secondary structure content. The PAE plot shows AlphaFold's inter-residue confidence as a color matrix.

Q: What is the amino-acid chain?
A: Primary structure: the covalent order of the twenty standard amino acids along the backbone. Two proteins with the same sequence will (almost always) fold to the same structure; two with 30% identity often share a fold but not the details.

Q: What do the rendered images show?
A: The six renders are orthographic views along the three Cartesian axes in both directions. Representation (cartoon, sticks, or surface) and color scheme (sequence-rainb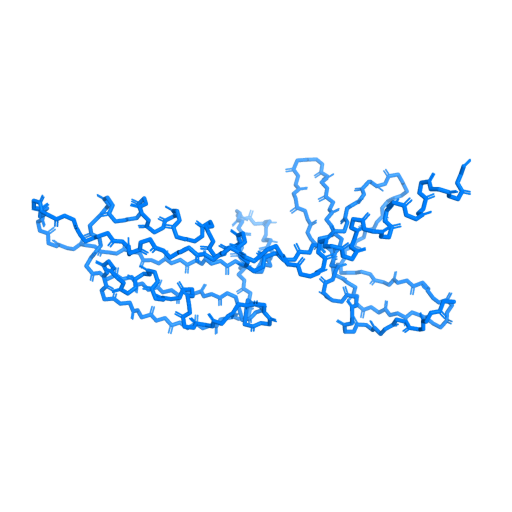ow or by-chain) vary across proteins so the training set covers all the common visualization conventions.